Protein AF-A0A6G1RY99-F1 (afdb_monomer_lite)

pLDDT: mean 87.9, std 10.91, range [37.0, 96.62]

Secondary structure (DSSP, 8-state):
--------SS--EEE--TTT-PPPTTHHHHHHHTT-EEES---TT---TTGGGS-B-S-HHHHHHHHTTS-HHHHHHHHHTS-HHHHHHHHHHHTT-S---HHHHHHHHH-S-EEBSPPPSSTT---EE-STT-EEE-TT----TT---SS-EE---SHHHHHHHHHHT--EE-HHHHHHHHHHHHHTT-S-HHHHHHHHHHHHHTHHHHHHH-TTHHHHHHT---EESSSS-EE-GGGSB-TT-HHHHHHTTT-HHHHS--GGG-SHHHHHHHHHTT-B-GGG--HHHHHHHHHHHHHHHHHHHHHHHHHTT-

Radius of gyration: 31.02 Å; chains: 1; bounding box: 78×41×93 Å

InterPro domains:
  IPR052972 Sacsin chaperone regulator [PTHR15600] (2-307)

Organism: NCBI:txid2861861

Sequence (314 aa):
SVELVRLRNPSPIILEDESETQLPEYLADIIQKVGGVVLKQLDISIQHPLIKKYIHPPLPSAVLQIMEKMSLQKLCSQVASFPSTHKDALRAFLASLTDASEKERRIIQELLIFKKIEKSSDESVPVFTGLKGSKVLHHTAKIPPGLRFSIPLIDSSDEATIRLANLLKIEQLKSTDCLKFVIQDIRSDFYSYDETTQIMQWVLENLTFLKNENIDVIDWLTSLKFIKISQEKIMSADELFDPEVELLQNLFYAEEEICFPPAILTSSDILHSLRQIGLKNEANLEESDIMRVANKIESLHTNSNTDHELLLRK

Structure (mmCIF, N/CA/C/O backbone):
data_AF-A0A6G1RY99-F1
#
_entry.id   AF-A0A6G1RY99-F1
#
loop_
_atom_site.group_PDB
_atom_site.id
_atom_site.type_symbol
_atom_site.label_atom_id
_atom_site.label_alt_id
_atom_site.label_comp_id
_atom_site.label_asym_id
_atom_site.label_entity_id
_atom_site.label_seq_id
_atom_site.pdbx_PDB_ins_code
_atom_site.Cartn_x
_atom_site.Cartn_y
_atom_site.Cartn_z
_atom_site.occupancy
_atom_site.B_iso_or_equiv
_atom_site.auth_seq_id
_atom_site.auth_comp_id
_atom_site.auth_asym_id
_atom_site.auth_atom_id
_atom_site.pdbx_PDB_model_num
ATOM 1 N N . SER A 1 1 ? -29.289 -20.558 34.848 1.00 57.34 1 SER A N 1
ATOM 2 C CA . SER A 1 1 ? -28.176 -20.213 35.758 1.00 57.34 1 SER A CA 1
ATOM 3 C C . SER A 1 1 ? -28.339 -18.759 36.164 1.00 57.34 1 SER A C 1
ATOM 5 O O . SER A 1 1 ? -28.829 -17.983 35.358 1.00 57.34 1 SER A O 1
ATOM 7 N N . VAL A 1 2 ? -28.010 -18.399 37.407 1.00 67.56 2 VAL A N 1
ATOM 8 C CA . VAL A 1 2 ? -28.037 -17.000 37.870 1.00 67.56 2 VAL A CA 1
ATOM 9 C C . VAL A 1 2 ? -26.613 -16.467 37.795 1.00 67.56 2 VAL A C 1
ATOM 11 O O . VAL A 1 2 ? -25.716 -17.053 38.400 1.00 67.56 2 VAL A O 1
ATOM 14 N N . GLU A 1 3 ? -26.400 -15.396 37.037 1.00 69.94 3 GLU A N 1
ATOM 15 C CA . GLU A 1 3 ? -25.098 -14.749 36.888 1.00 69.94 3 GLU A CA 1
ATOM 16 C C . GLU A 1 3 ? -25.080 -13.458 37.711 1.00 69.94 3 GLU A C 1
ATOM 18 O O . GLU A 1 3 ? -25.921 -12.578 37.538 1.00 69.94 3 GLU A O 1
ATOM 23 N N . LEU A 1 4 ? -24.153 -13.366 38.666 1.00 75.75 4 LEU A N 1
ATOM 24 C CA . LEU A 1 4 ? -24.037 -12.214 39.557 1.00 75.75 4 LEU A CA 1
ATOM 25 C C . LEU A 1 4 ? -22.928 -11.292 39.060 1.00 75.75 4 LEU A C 1
ATOM 27 O O . LEU A 1 4 ? -21.746 -11.629 39.130 1.00 75.75 4 LEU A O 1
ATOM 31 N N . VAL A 1 5 ? -23.310 -10.098 38.613 1.00 80.38 5 VAL A N 1
ATOM 32 C CA . VAL A 1 5 ? -22.372 -9.091 38.111 1.00 80.38 5 VAL A CA 1
ATOM 33 C C . VAL A 1 5 ? -22.181 -7.994 39.151 1.00 80.38 5 VAL A C 1
ATOM 35 O O . VAL A 1 5 ? -23.133 -7.411 39.668 1.00 80.38 5 VAL A O 1
ATOM 38 N N . ARG A 1 6 ? -20.922 -7.685 39.470 1.00 81.50 6 ARG A N 1
ATOM 39 C CA . ARG A 1 6 ? -20.594 -6.650 40.454 1.00 81.50 6 ARG A CA 1
ATOM 40 C C . ARG A 1 6 ? -20.505 -5.273 39.797 1.00 81.50 6 ARG A C 1
ATOM 42 O O . ARG A 1 6 ? -19.592 -5.024 39.014 1.00 81.50 6 ARG A O 1
ATOM 49 N N . LEU A 1 7 ? -21.375 -4.353 40.213 1.00 83.19 7 LEU A N 1
ATOM 50 C CA . LEU A 1 7 ? -21.307 -2.939 39.831 1.00 83.19 7 LEU A CA 1
ATOM 51 C C . LEU A 1 7 ? -20.048 -2.285 40.436 1.00 83.19 7 LEU A C 1
ATOM 53 O O . LEU A 1 7 ? -19.810 -2.372 41.645 1.00 83.19 7 LEU A O 1
ATOM 57 N N . ARG A 1 8 ? -19.207 -1.662 39.602 1.00 81.69 8 ARG A N 1
ATOM 58 C CA . ARG A 1 8 ? -17.949 -0.991 39.998 1.00 81.69 8 ARG A CA 1
ATOM 59 C C . ARG A 1 8 ? -17.725 0.262 39.153 1.00 81.69 8 ARG A C 1
ATOM 61 O O . ARG A 1 8 ? -18.262 0.342 38.058 1.00 81.69 8 ARG A O 1
ATOM 68 N N . ASN A 1 9 ? -16.902 1.192 39.641 1.00 76.19 9 ASN A N 1
ATOM 69 C CA . ASN A 1 9 ? -16.423 2.341 38.867 1.00 76.19 9 ASN A CA 1
ATOM 70 C C . ASN A 1 9 ? -14.912 2.218 38.601 1.00 76.19 9 ASN A C 1
ATOM 72 O O . ASN A 1 9 ? -14.177 1.952 39.555 1.00 76.19 9 ASN A O 1
ATOM 76 N N . PRO A 1 10 ? -14.443 2.408 37.351 1.00 73.62 10 PRO A N 1
ATOM 77 C CA . PRO A 1 10 ? -15.249 2.584 36.134 1.00 73.62 10 PRO A CA 1
ATOM 78 C C . PRO A 1 10 ? -16.025 1.297 35.800 1.00 73.62 10 PRO A C 1
ATOM 80 O O . PRO A 1 10 ? -15.572 0.200 36.152 1.00 73.62 10 PRO A O 1
ATOM 83 N N . SER A 1 11 ? -17.181 1.394 35.137 1.00 84.06 11 SER A N 1
ATOM 84 C CA . SER A 1 11 ? -18.037 0.221 34.910 1.00 84.06 11 SER A CA 1
ATOM 85 C C . SER A 1 11 ? -17.538 -0.679 33.780 1.00 84.06 11 SER A C 1
ATOM 87 O O . SER A 1 11 ? -17.062 -0.175 32.766 1.00 84.06 11 SER A O 1
ATOM 89 N N . PRO A 1 12 ? -17.504 -2.015 33.966 1.00 87.44 12 PRO A N 1
ATOM 90 C CA . PRO A 1 12 ? -17.199 -2.963 32.898 1.00 87.44 12 PRO A CA 1
ATOM 91 C C . PRO A 1 12 ? -18.446 -3.406 32.116 1.00 87.44 12 PRO A C 1
ATOM 93 O O . PRO A 1 12 ? -18.337 -4.300 31.288 1.00 87.44 12 PRO A O 1
ATOM 96 N N . ILE A 1 13 ? -19.624 -2.861 32.420 1.00 89.75 13 ILE A N 1
ATOM 97 C CA . ILE A 1 13 ? -20.904 -3.435 32.005 1.00 89.75 13 ILE A CA 1
ATOM 98 C C . ILE A 1 13 ? -21.477 -2.649 30.832 1.00 89.75 13 ILE A C 1
ATOM 100 O O . ILE A 1 13 ? -21.671 -1.436 30.939 1.00 89.75 13 ILE A O 1
ATOM 104 N N . ILE A 1 14 ? -21.798 -3.364 29.759 1.00 88.81 14 ILE A N 1
ATOM 105 C CA . ILE A 1 14 ? -22.578 -2.870 28.627 1.00 88.81 14 ILE A CA 1
ATOM 106 C C . ILE A 1 14 ? -23.943 -3.553 28.662 1.00 88.81 14 ILE A C 1
ATOM 108 O O . ILE A 1 14 ? -24.024 -4.773 28.812 1.00 88.81 14 ILE A O 1
ATOM 112 N N . LEU A 1 15 ? -25.008 -2.763 28.555 1.00 86.50 15 LEU A N 1
ATOM 113 C CA . LEU A 1 15 ? -26.365 -3.268 28.389 1.00 86.50 15 LEU A CA 1
ATOM 114 C C . LEU A 1 15 ? -26.716 -3.265 26.906 1.00 86.50 15 LEU A C 1
ATOM 116 O O . LEU A 1 15 ? -26.726 -2.216 26.270 1.00 86.50 15 LEU A O 1
ATOM 120 N N . GLU A 1 16 ? -27.002 -4.445 26.387 1.00 81.25 16 GLU A N 1
ATOM 121 C CA . GLU A 1 16 ? -27.590 -4.656 25.076 1.00 81.25 16 GLU A CA 1
ATOM 122 C C . GLU A 1 16 ? -29.108 -4.681 25.261 1.00 81.25 16 GLU A C 1
ATOM 124 O O . GLU A 1 16 ? -29.671 -5.708 25.625 1.00 81.25 16 GLU A O 1
ATOM 129 N N . ASP A 1 17 ? -29.759 -3.527 25.112 1.00 71.19 17 ASP A N 1
ATOM 130 C CA . ASP A 1 17 ? -31.220 -3.438 25.147 1.00 71.19 17 ASP A CA 1
ATOM 131 C C . ASP A 1 17 ? -31.766 -3.654 23.729 1.00 71.19 17 ASP A C 1
ATOM 133 O O . ASP A 1 17 ? -31.446 -2.895 22.809 1.00 71.19 17 ASP A O 1
ATOM 137 N N . GLU A 1 18 ? -32.601 -4.682 23.548 1.00 61.44 18 GLU A N 1
ATOM 138 C CA . GLU A 1 18 ? -33.221 -5.007 22.256 1.00 61.44 18 GLU A CA 1
ATOM 139 C C . GLU A 1 18 ? -34.078 -3.863 21.685 1.00 61.44 18 GLU A C 1
ATOM 141 O O . GLU A 1 18 ? -34.353 -3.854 20.485 1.00 61.44 18 GLU A O 1
ATOM 146 N N . SER A 1 19 ? -34.493 -2.898 22.513 1.00 59.56 19 SER A N 1
ATOM 147 C CA . SER A 1 19 ? -35.356 -1.786 22.103 1.00 59.56 19 SER A CA 1
ATOM 148 C C . SER A 1 19 ? -34.623 -0.564 21.532 1.00 59.56 19 SER A C 1
ATOM 150 O O . SER A 1 19 ? -35.258 0.239 20.847 1.00 59.56 19 SER A O 1
ATOM 152 N N . GLU A 1 20 ? -33.314 -0.416 21.768 1.00 63.84 20 GLU A N 1
ATOM 153 C CA . GLU A 1 20 ? -32.562 0.787 21.375 1.00 63.84 20 GLU A CA 1
ATOM 154 C C . GLU A 1 20 ? -31.497 0.500 20.312 1.00 63.84 20 GLU A C 1
ATOM 156 O O . GLU A 1 20 ? -31.540 1.052 19.214 1.00 63.84 20 GLU A O 1
ATOM 161 N N . THR A 1 21 ? -30.506 -0.334 20.632 1.00 65.50 21 THR A N 1
ATOM 162 C CA . THR A 1 21 ? -29.381 -0.650 19.736 1.00 65.50 21 THR A CA 1
ATOM 163 C C . THR A 1 21 ? -28.773 -1.988 20.133 1.00 65.50 21 THR A C 1
ATOM 165 O O . THR A 1 21 ? -28.328 -2.161 21.263 1.00 65.50 21 THR A O 1
ATOM 168 N N . GLN A 1 22 ? -28.732 -2.935 19.199 1.00 73.88 22 GLN A N 1
ATOM 169 C CA . GLN A 1 22 ? -28.086 -4.231 19.417 1.00 73.88 22 GLN A CA 1
ATOM 170 C C . GLN A 1 22 ? -26.588 -4.141 19.120 1.00 73.88 22 GLN A C 1
ATOM 172 O O . GLN A 1 22 ? -26.164 -3.366 18.253 1.00 73.88 22 GLN A O 1
ATOM 177 N N . LEU A 1 23 ? -25.779 -4.933 19.828 1.00 81.94 23 LEU A N 1
ATOM 178 C CA . LEU A 1 23 ? -24.363 -5.037 19.503 1.00 81.94 23 LEU A CA 1
ATOM 179 C C . LEU A 1 23 ? -24.221 -5.803 18.179 1.00 81.94 23 LEU A C 1
ATOM 181 O O . LEU A 1 23 ? -24.869 -6.832 17.983 1.00 81.94 23 LEU A O 1
ATOM 185 N N . PRO A 1 24 ? -23.351 -5.341 17.266 1.00 84.38 24 PRO A N 1
ATOM 186 C CA . PRO A 1 24 ? -22.987 -6.116 16.092 1.00 84.38 24 PRO A CA 1
ATOM 187 C C . PRO A 1 24 ? -22.490 -7.523 16.439 1.00 84.38 24 PRO A C 1
ATOM 189 O O . PRO A 1 24 ? -21.991 -7.787 17.539 1.00 84.38 24 PRO A O 1
ATOM 192 N N . GLU A 1 25 ? -22.565 -8.415 15.453 1.00 86.62 25 GLU A N 1
ATOM 193 C CA . GLU A 1 25 ? -22.068 -9.785 15.566 1.00 86.62 25 GLU A CA 1
ATOM 194 C C . GLU A 1 25 ? -20.616 -9.815 16.087 1.00 86.62 25 GLU A C 1
ATOM 196 O O . GLU A 1 25 ? -19.805 -8.940 15.777 1.00 86.62 25 GLU A O 1
ATOM 201 N N . TYR A 1 26 ? -20.293 -10.819 16.909 1.00 92.31 26 TYR A N 1
ATOM 202 C CA . TYR A 1 26 ? -18.994 -11.021 17.581 1.00 92.31 26 TYR A CA 1
ATOM 203 C C . TYR A 1 26 ? -18.633 -10.010 18.676 1.00 92.31 26 TYR A C 1
ATOM 205 O O . TYR A 1 26 ? -17.760 -10.289 19.503 1.00 92.31 26 TYR A O 1
ATOM 213 N N . LEU A 1 27 ? -19.300 -8.859 18.744 1.00 91.69 27 LEU A N 1
ATOM 214 C CA . LEU A 1 27 ? -18.875 -7.779 19.624 1.00 91.69 27 LEU A CA 1
ATOM 215 C C . LEU A 1 27 ? -19.087 -8.095 21.108 1.00 91.69 27 LEU A C 1
ATOM 217 O O . LEU A 1 27 ? -18.262 -7.711 21.936 1.00 91.69 27 LEU A O 1
ATOM 221 N N . ALA A 1 28 ? -20.116 -8.875 21.444 1.00 91.56 28 ALA A N 1
ATOM 222 C CA . ALA A 1 28 ? -20.312 -9.353 22.808 1.00 91.56 28 ALA A CA 1
ATOM 223 C C . ALA A 1 28 ? -19.158 -10.251 23.297 1.00 91.56 28 ALA A C 1
ATOM 225 O O . ALA A 1 28 ? -18.668 -10.064 24.412 1.00 91.56 28 ALA A O 1
ATOM 226 N N . ASP A 1 29 ? -18.670 -11.165 22.451 1.00 93.69 29 ASP A N 1
ATOM 227 C CA . ASP A 1 29 ? -17.507 -12.013 22.759 1.00 93.69 29 ASP A CA 1
ATOM 228 C C . ASP A 1 29 ? -16.221 -11.175 22.864 1.00 93.69 29 ASP A C 1
ATOM 230 O O . ASP A 1 29 ? -15.423 -11.345 23.788 1.00 93.69 29 ASP A O 1
ATOM 234 N N . ILE A 1 30 ? -16.048 -10.187 21.979 1.00 93.94 30 ILE A N 1
ATOM 235 C CA . ILE A 1 30 ? -14.925 -9.238 22.042 1.00 93.94 30 ILE A CA 1
ATOM 236 C C . ILE A 1 30 ? -14.915 -8.491 23.380 1.00 93.94 30 ILE A C 1
ATOM 238 O O . ILE A 1 30 ? -13.874 -8.449 24.041 1.00 93.94 30 ILE A O 1
ATOM 242 N N . ILE A 1 31 ? -16.059 -7.934 23.795 1.00 93.44 31 ILE A N 1
ATOM 243 C CA . ILE A 1 31 ? -16.211 -7.200 25.059 1.00 93.44 31 ILE A CA 1
ATOM 244 C C . ILE A 1 31 ? -15.856 -8.100 26.244 1.00 93.44 31 ILE A C 1
ATOM 246 O O . ILE A 1 31 ? -15.084 -7.685 27.110 1.00 93.44 31 ILE A O 1
ATOM 250 N N . GLN A 1 32 ? -16.364 -9.334 26.268 1.00 92.25 32 GLN A N 1
ATOM 251 C CA . GLN A 1 32 ? -16.052 -10.302 27.323 1.00 92.25 32 GLN A CA 1
ATOM 252 C C . GLN A 1 32 ? -14.557 -10.615 27.385 1.00 92.25 32 GLN A C 1
ATOM 254 O O . GLN A 1 32 ? -13.956 -10.578 28.462 1.00 92.25 32 GLN A O 1
ATOM 259 N N . LYS A 1 33 ? -13.928 -10.847 26.228 1.00 92.56 33 LYS A N 1
ATOM 260 C CA . LYS A 1 33 ? -12.488 -11.102 26.141 1.00 92.56 33 LYS A CA 1
ATOM 261 C C . LYS A 1 33 ? -11.694 -9.933 26.721 1.00 92.56 33 LYS A C 1
ATOM 263 O O . LYS A 1 33 ? -10.849 -10.167 27.584 1.00 92.56 33 LYS A O 1
ATOM 268 N N . VAL A 1 34 ? -12.002 -8.687 26.364 1.00 91.31 34 VAL A N 1
ATOM 269 C CA . VAL A 1 34 ? -11.272 -7.513 26.890 1.00 91.31 34 VAL A CA 1
ATOM 270 C C . VAL A 1 34 ? -11.637 -7.131 28.336 1.00 91.31 34 VAL A C 1
ATOM 272 O O . VAL A 1 34 ? -11.170 -6.110 28.839 1.00 91.31 34 VAL A O 1
ATOM 275 N N . GLY A 1 35 ? -12.413 -7.962 29.042 1.00 88.69 35 GLY A N 1
ATOM 276 C CA . GLY A 1 35 ? -12.719 -7.811 30.470 1.00 88.69 35 GLY A CA 1
ATOM 277 C C . GLY A 1 35 ? -13.997 -7.027 30.778 1.00 88.69 35 GLY A C 1
ATOM 278 O O . GLY A 1 35 ? -14.197 -6.606 31.922 1.00 88.69 35 GLY A O 1
ATOM 279 N N . GLY A 1 36 ? -14.845 -6.811 29.774 1.00 91.25 36 GLY A N 1
ATOM 280 C CA . GLY A 1 36 ? -16.197 -6.292 29.933 1.00 91.25 36 GLY A CA 1
ATOM 281 C C . GLY A 1 36 ? -17.225 -7.389 30.213 1.00 91.25 36 GLY A C 1
ATOM 282 O O . GLY A 1 36 ? -16.931 -8.580 30.181 1.00 91.25 36 GLY A O 1
ATOM 283 N N . VAL A 1 37 ? -18.456 -6.973 30.489 1.00 91.06 37 VAL A N 1
ATOM 284 C CA . VAL A 1 37 ? -19.612 -7.848 30.703 1.00 91.06 37 VAL A CA 1
ATOM 285 C C . VAL A 1 37 ? -20.769 -7.308 29.874 1.00 91.06 37 VAL A C 1
ATOM 287 O O . VAL A 1 37 ? -21.092 -6.126 29.981 1.00 91.06 37 VAL A O 1
ATOM 290 N N . VAL A 1 38 ? -21.394 -8.165 29.067 1.00 89.88 38 VAL A N 1
ATOM 291 C CA . VAL A 1 38 ? -22.581 -7.809 28.278 1.00 89.88 38 VAL A CA 1
ATOM 292 C C . VAL A 1 38 ? -23.818 -8.378 28.953 1.00 89.88 38 VAL A C 1
ATOM 294 O O . VAL A 1 38 ? -23.930 -9.589 29.131 1.00 89.88 38 VAL A O 1
ATOM 297 N N . LEU A 1 39 ? -24.736 -7.498 29.337 1.00 87.31 39 LEU A N 1
ATOM 298 C CA . LEU A 1 39 ? -26.044 -7.851 29.876 1.00 87.31 39 LEU A CA 1
ATOM 299 C C . LEU A 1 39 ? -27.096 -7.665 28.787 1.00 87.31 39 LEU A C 1
ATOM 301 O O . LEU A 1 39 ? -27.191 -6.584 28.223 1.00 87.31 39 LEU A O 1
ATOM 305 N N . LYS A 1 40 ? -27.909 -8.693 28.533 1.00 82.81 40 LYS A N 1
ATOM 306 C CA . LYS A 1 40 ? -29.010 -8.627 27.552 1.00 82.81 40 LYS A CA 1
ATOM 307 C C . LYS A 1 40 ? -30.278 -7.979 28.097 1.00 82.81 40 LYS A C 1
ATOM 309 O O . LYS A 1 40 ? -31.112 -7.484 27.359 1.00 82.81 40 LYS A O 1
ATOM 314 N N . GLN A 1 41 ? -30.475 -8.060 29.407 1.00 78.19 41 GLN A N 1
ATOM 315 C CA . GLN A 1 41 ? -31.655 -7.504 30.046 1.00 78.19 41 GLN A CA 1
ATOM 316 C C . GLN A 1 41 ? -31.345 -7.183 31.503 1.00 78.19 41 GLN A C 1
ATOM 318 O O . GLN A 1 41 ? -30.679 -7.954 32.197 1.00 78.19 41 GLN A O 1
ATOM 323 N N . LEU A 1 42 ? -31.843 -6.040 31.965 1.00 76.62 42 LEU A N 1
ATOM 324 C CA . LEU A 1 42 ? -31.911 -5.718 33.384 1.00 76.62 42 LEU A CA 1
ATOM 325 C C . LEU A 1 42 ? -33.193 -6.295 33.970 1.00 76.62 42 LEU A C 1
ATOM 327 O O . LEU A 1 42 ? -34.271 -6.146 33.398 1.00 76.62 42 LEU A O 1
ATOM 331 N N . ASP A 1 43 ? -33.078 -6.920 35.137 1.00 76.12 43 ASP A N 1
ATOM 332 C CA . ASP A 1 43 ? -34.249 -7.344 35.894 1.00 76.12 43 ASP A CA 1
ATOM 333 C C . ASP A 1 43 ? -35.099 -6.111 36.244 1.00 76.12 43 ASP A C 1
ATOM 335 O O . ASP A 1 43 ? -34.592 -5.115 36.771 1.00 76.12 43 ASP A O 1
ATOM 339 N N . ILE A 1 44 ? -36.401 -6.194 35.961 1.00 74.94 44 ILE A N 1
ATOM 340 C CA . ILE A 1 44 ? -37.408 -5.162 36.248 1.00 74.94 44 ILE A CA 1
ATOM 341 C C . ILE A 1 44 ? -37.427 -4.724 37.718 1.00 74.94 44 ILE A C 1
ATOM 343 O O . ILE A 1 44 ? -37.884 -3.621 38.024 1.00 74.94 44 ILE A O 1
ATOM 347 N N . SER A 1 45 ? -36.921 -5.571 38.614 1.00 75.00 45 SER A N 1
ATOM 348 C CA . SER A 1 45 ? -36.812 -5.337 40.054 1.00 75.00 45 SER A CA 1
ATOM 349 C C . SER A 1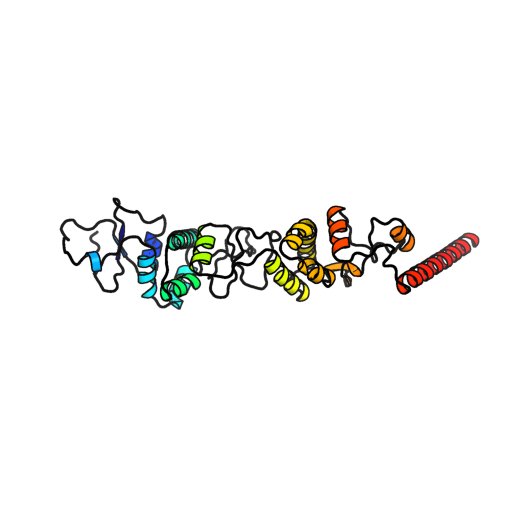 45 ? -35.652 -4.400 40.412 1.00 75.00 45 SER A C 1
ATOM 351 O O . SER A 1 45 ? -35.612 -3.846 41.512 1.00 75.00 45 SER A O 1
ATOM 353 N N . ILE A 1 46 ? -34.700 -4.192 39.497 1.00 75.38 46 ILE A N 1
ATOM 354 C CA . ILE A 1 46 ? -33.517 -3.355 39.702 1.00 75.38 46 ILE A CA 1
ATOM 355 C C . ILE A 1 46 ? -33.798 -1.938 39.177 1.00 75.38 46 ILE A C 1
ATOM 357 O O . ILE A 1 46 ? -33.261 -1.486 38.167 1.00 75.38 46 ILE A O 1
ATOM 361 N N . GLN A 1 47 ? -34.644 -1.205 39.902 1.00 73.06 47 GLN A N 1
ATOM 362 C CA . GLN A 1 47 ? -34.951 0.200 39.618 1.00 73.06 47 GLN A CA 1
ATOM 363 C C . GLN A 1 47 ? -34.222 1.104 40.608 1.00 73.06 47 GLN A C 1
ATOM 365 O O . GLN A 1 47 ? -34.719 1.406 41.690 1.00 73.06 47 GLN A O 1
ATOM 370 N N . HIS A 1 48 ? -33.015 1.539 40.245 1.00 80.25 48 HIS A N 1
ATOM 371 C CA . HIS A 1 48 ? -32.250 2.478 41.060 1.00 80.25 48 HIS A CA 1
ATOM 372 C C . HIS A 1 48 ? -31.744 3.659 40.218 1.00 80.25 48 HIS A C 1
ATOM 374 O O . HIS A 1 48 ? -31.058 3.429 39.220 1.00 80.25 48 HIS A O 1
ATOM 380 N N . PRO A 1 49 ? -31.976 4.927 40.617 1.00 80.38 49 PRO A N 1
ATOM 381 C CA . PRO A 1 49 ? -31.595 6.100 39.818 1.00 80.38 49 PRO A CA 1
ATOM 382 C C . PRO A 1 49 ? -30.106 6.161 39.454 1.00 80.38 49 PRO A C 1
ATOM 384 O O . PRO A 1 49 ? -29.732 6.670 38.400 1.00 80.38 49 PRO A O 1
ATOM 387 N N . LEU A 1 50 ? -29.238 5.623 40.318 1.00 83.06 50 LEU A N 1
ATOM 388 C CA . LEU A 1 50 ? -27.789 5.616 40.097 1.00 83.06 50 LEU A CA 1
ATOM 389 C C . LEU A 1 50 ? -27.289 4.449 39.241 1.00 83.06 50 LEU A C 1
ATOM 391 O O . LEU A 1 50 ? -26.108 4.444 38.905 1.00 83.06 50 LEU A O 1
ATOM 395 N N . ILE A 1 51 ? -28.131 3.475 38.872 1.00 83.44 51 ILE A N 1
ATOM 396 C CA . ILE A 1 51 ? -27.656 2.298 38.130 1.00 83.44 51 ILE A CA 1
ATOM 397 C C . ILE A 1 51 ? -27.103 2.661 36.752 1.00 83.44 51 ILE A C 1
ATOM 399 O O . ILE A 1 51 ? -26.116 2.080 36.313 1.00 83.44 51 ILE A O 1
ATOM 403 N N . LYS A 1 52 ? -27.650 3.719 36.139 1.00 79.81 52 LYS A N 1
ATOM 404 C CA . LYS A 1 52 ? -27.180 4.289 34.870 1.00 79.81 52 LYS A CA 1
ATOM 405 C C . LYS A 1 52 ? -25.728 4.782 34.923 1.00 79.81 52 LYS A C 1
ATOM 407 O O . LYS A 1 52 ? -25.109 4.953 33.886 1.00 79.81 52 LYS A O 1
ATOM 412 N N . LYS A 1 53 ? -25.160 5.001 36.118 1.00 82.19 53 LYS A N 1
ATOM 413 C CA . LYS A 1 53 ? -23.731 5.332 36.281 1.00 82.19 53 LYS A CA 1
ATOM 414 C C . LYS A 1 53 ? -22.819 4.113 36.150 1.00 82.19 53 LYS A C 1
ATOM 416 O O . LYS A 1 53 ? -21.621 4.274 35.958 1.00 82.19 53 LYS A O 1
ATOM 421 N N . TYR A 1 54 ? -23.380 2.916 36.299 1.00 84.81 54 TYR A N 1
ATOM 422 C CA . TYR A 1 54 ? -22.657 1.650 36.322 1.00 84.81 54 TYR A CA 1
ATOM 423 C C . TYR A 1 54 ? -22.980 0.767 35.121 1.00 84.81 54 TYR A C 1
ATOM 425 O O . TYR A 1 54 ? -22.550 -0.380 35.092 1.00 84.81 54 TYR A O 1
ATOM 433 N N . ILE A 1 55 ? -23.752 1.250 34.156 1.00 87.25 55 ILE A N 1
ATOM 434 C CA . ILE A 1 55 ? -24.152 0.484 32.982 1.00 87.25 55 ILE A CA 1
ATOM 435 C C . ILE A 1 55 ? -24.029 1.412 31.790 1.00 87.25 55 ILE A C 1
ATOM 437 O O . ILE A 1 55 ? -24.611 2.496 31.789 1.00 87.25 55 ILE A O 1
ATOM 441 N N . HIS A 1 56 ? -23.244 0.991 30.809 1.00 88.00 56 HIS A N 1
ATOM 442 C CA . HIS A 1 56 ? -23.038 1.752 29.595 1.00 88.00 56 HIS A CA 1
ATOM 443 C C . HIS A 1 56 ? -23.958 1.249 28.476 1.00 88.00 56 HIS A C 1
ATOM 445 O O . HIS A 1 56 ? -24.193 0.042 28.382 1.00 88.00 56 HIS A O 1
ATOM 451 N N . PRO A 1 57 ? -24.456 2.149 27.612 1.00 87.06 57 PRO A N 1
ATOM 452 C CA . PRO A 1 57 ? -25.057 1.746 26.345 1.00 87.06 57 PRO A CA 1
ATOM 453 C C . PRO A 1 57 ? -23.998 1.095 25.430 1.00 87.06 57 PRO A C 1
ATOM 455 O O . PRO A 1 57 ? -22.794 1.270 25.670 1.00 87.06 57 PRO A O 1
ATOM 458 N N . PRO A 1 58 ? -24.411 0.381 24.367 1.00 88.00 58 PRO A N 1
ATOM 459 C CA . PRO A 1 58 ? -23.518 -0.304 23.435 1.00 88.00 58 PRO A CA 1
ATOM 460 C C . PRO A 1 58 ? -22.846 0.690 22.475 1.00 88.00 58 PRO A C 1
ATOM 462 O O . PRO A 1 58 ? -23.043 0.665 21.264 1.00 88.00 58 PRO A O 1
ATOM 465 N N . LEU A 1 59 ? -22.038 1.594 23.034 1.00 90.12 59 LEU A N 1
ATOM 466 C CA . LEU A 1 59 ? -21.306 2.631 22.311 1.00 90.12 59 LEU A CA 1
ATOM 467 C C . LEU A 1 59 ? -19.809 2.300 22.228 1.00 90.12 59 LEU A C 1
ATOM 469 O O . LEU A 1 59 ? -19.247 1.743 23.178 1.00 90.12 59 LEU A O 1
ATOM 473 N N . PRO A 1 60 ? -19.106 2.711 21.158 1.00 92.38 60 PRO A N 1
ATOM 474 C CA . PRO A 1 60 ? -17.676 2.437 21.037 1.00 92.38 60 PRO A CA 1
ATOM 475 C C . PRO A 1 60 ? -16.826 3.110 22.116 1.00 92.38 60 PRO A C 1
ATOM 477 O O . PRO A 1 60 ? -15.853 2.520 22.581 1.00 92.38 60 PRO A O 1
ATOM 480 N N . SER A 1 61 ? -17.220 4.297 22.584 1.00 91.88 61 SER A N 1
ATOM 481 C CA . SER A 1 61 ? -16.553 4.980 23.701 1.00 91.88 61 SER A CA 1
ATOM 482 C C . SER A 1 61 ? -16.628 4.167 24.997 1.00 91.88 61 SER A C 1
ATOM 484 O O . SER A 1 61 ? -15.653 4.095 25.742 1.00 91.88 61 SER A O 1
ATOM 486 N N . ALA A 1 62 ? -17.743 3.474 25.247 1.00 91.06 62 ALA A N 1
ATOM 487 C CA . ALA A 1 62 ? -17.873 2.579 26.393 1.00 91.06 62 ALA A CA 1
ATOM 488 C C . ALA A 1 62 ? -16.929 1.373 26.280 1.00 91.06 62 ALA A C 1
ATOM 490 O O . ALA A 1 62 ? -16.255 1.022 27.247 1.00 91.06 62 ALA A O 1
ATOM 491 N N . VAL A 1 63 ? -16.818 0.772 25.091 1.00 92.94 63 VAL A N 1
ATOM 492 C CA . VAL A 1 63 ? -15.869 -0.327 24.847 1.00 92.94 63 VAL A CA 1
ATOM 493 C C . VAL A 1 63 ? -14.425 0.136 25.062 1.00 92.94 63 VAL A C 1
ATOM 495 O O . VAL A 1 63 ? -13.655 -0.559 25.726 1.00 92.94 63 VAL A O 1
ATOM 498 N N . LEU A 1 64 ? -14.061 1.332 24.594 1.00 94.06 64 LEU A N 1
ATOM 499 C CA . LEU A 1 64 ? -12.727 1.897 24.817 1.00 94.06 64 LEU A CA 1
ATOM 500 C C . LEU A 1 64 ? -12.444 2.188 26.300 1.00 94.06 64 LEU A C 1
ATOM 502 O O . LEU A 1 64 ? -11.338 1.917 26.768 1.00 94.06 64 LEU A O 1
ATOM 506 N N . GLN A 1 65 ? -13.435 2.648 27.071 1.00 91.06 65 GLN A N 1
ATOM 507 C CA . GLN A 1 65 ? -13.310 2.818 28.529 1.00 91.06 65 GLN A CA 1
ATOM 508 C C . GLN A 1 65 ? -13.092 1.488 29.263 1.00 91.06 65 GLN A C 1
ATOM 510 O O . GLN A 1 65 ? -12.394 1.435 30.279 1.00 91.06 65 GLN A O 1
ATOM 515 N N . ILE A 1 66 ? -13.681 0.397 28.768 1.00 92.06 66 ILE A N 1
ATOM 516 C CA . ILE A 1 66 ? -13.423 -0.948 29.295 1.00 92.06 66 ILE A CA 1
ATOM 517 C C . ILE A 1 66 ? -11.986 -1.361 28.971 1.00 92.06 66 ILE A C 1
ATOM 519 O O . ILE A 1 66 ? -11.264 -1.791 29.873 1.00 92.06 66 ILE A O 1
ATOM 523 N N . MET A 1 67 ? -11.557 -1.171 27.721 1.00 93.31 67 MET A N 1
ATOM 524 C CA . MET A 1 67 ? -10.196 -1.468 27.268 1.00 93.31 67 MET A CA 1
ATOM 525 C C . MET A 1 67 ? -9.126 -0.685 28.046 1.00 93.31 67 MET A C 1
ATOM 527 O O . MET A 1 67 ? -8.072 -1.246 28.340 1.00 93.31 67 MET A O 1
ATOM 531 N N . GLU A 1 68 ? -9.402 0.561 28.453 1.00 90.69 68 GLU A N 1
ATOM 532 C CA . GLU A 1 68 ? -8.486 1.396 29.255 1.00 90.69 68 GLU A CA 1
ATOM 533 C C . GLU A 1 68 ? -8.107 0.752 30.603 1.00 90.69 68 GLU A C 1
ATOM 535 O O . GLU A 1 68 ? -7.041 1.029 31.152 1.00 90.69 68 GLU A O 1
ATOM 540 N N . LYS A 1 69 ? -8.940 -0.143 31.151 1.00 88.19 69 LYS A N 1
ATOM 541 C CA . LYS A 1 69 ? -8.645 -0.824 32.428 1.00 88.19 69 LYS A CA 1
ATOM 542 C C . LYS A 1 69 ? -7.546 -1.868 32.312 1.00 88.19 69 LYS A C 1
ATOM 544 O O . LYS A 1 69 ? -7.017 -2.320 33.330 1.00 88.19 69 LYS A O 1
ATOM 549 N N . MET A 1 70 ? -7.249 -2.299 31.094 1.00 89.56 70 MET A N 1
ATOM 550 C CA . MET A 1 70 ? -6.187 -3.241 30.812 1.00 89.56 70 MET A CA 1
ATOM 551 C C . MET A 1 70 ? -4.908 -2.482 30.459 1.00 89.56 70 MET A C 1
ATOM 553 O O . MET A 1 70 ? -4.948 -1.422 29.841 1.00 89.56 70 MET A O 1
ATOM 557 N N . SER A 1 71 ? -3.743 -3.031 30.815 1.00 91.75 71 SER A N 1
ATOM 558 C CA . SER A 1 71 ? -2.494 -2.487 30.285 1.00 91.75 71 SER A CA 1
ATOM 559 C C . SER A 1 71 ? -2.480 -2.619 28.761 1.00 91.75 71 SER A C 1
ATOM 561 O O . SER A 1 71 ? -2.872 -3.652 28.212 1.00 91.75 71 SER A O 1
ATOM 563 N N . LEU A 1 72 ? -1.985 -1.586 28.079 1.00 90.88 72 LEU A N 1
ATOM 564 C CA . LEU A 1 72 ? -1.962 -1.520 26.617 1.00 90.88 72 LEU A CA 1
ATOM 565 C C . LEU A 1 72 ? -1.298 -2.758 25.986 1.00 90.88 72 LEU A C 1
ATOM 567 O O . LEU A 1 72 ? -1.828 -3.337 25.049 1.00 90.88 72 LEU A O 1
ATOM 571 N N . GLN A 1 73 ? -0.196 -3.242 26.568 1.00 91.50 73 GLN A N 1
ATOM 572 C CA . GLN A 1 73 ? 0.500 -4.452 26.107 1.00 91.50 73 GLN A CA 1
ATOM 573 C C . GLN A 1 73 ? -0.372 -5.715 26.157 1.00 91.50 73 GLN A C 1
ATOM 575 O O . GLN A 1 73 ? -0.341 -6.535 25.235 1.00 91.50 73 GLN A O 1
ATOM 580 N N . LYS A 1 74 ? -1.154 -5.884 27.231 1.00 93.44 74 LYS A N 1
ATOM 581 C CA . LYS A 1 74 ? -2.038 -7.043 27.386 1.00 93.44 74 LYS A CA 1
ATOM 582 C C . LYS A 1 74 ? -3.224 -6.940 26.427 1.00 93.44 74 LYS A C 1
ATOM 584 O O . LYS A 1 74 ? -3.574 -7.941 25.807 1.00 93.44 74 LYS A O 1
ATOM 589 N N . LEU A 1 75 ? -3.769 -5.735 26.249 1.00 94.12 75 LEU A N 1
ATOM 590 C CA . LEU A 1 75 ? -4.835 -5.466 25.287 1.00 94.12 75 LEU A CA 1
ATOM 591 C C . LEU A 1 75 ? -4.388 -5.789 23.857 1.00 94.12 75 LEU A C 1
ATOM 593 O O . LEU A 1 75 ? -5.056 -6.559 23.172 1.00 94.12 75 LEU A O 1
ATOM 597 N N . CYS A 1 76 ? -3.237 -5.267 23.425 1.00 93.12 76 CYS A N 1
ATOM 598 C CA . CYS A 1 76 ? -2.693 -5.533 22.093 1.00 93.12 76 CYS A CA 1
ATOM 599 C C . CYS A 1 76 ? -2.447 -7.030 21.875 1.00 93.12 76 CYS A C 1
ATOM 601 O O . CYS A 1 76 ? -2.863 -7.561 20.850 1.00 93.12 76 CYS A O 1
ATOM 603 N N . SER A 1 77 ? -1.852 -7.728 22.850 1.00 93.19 77 SER A N 1
ATOM 604 C CA . SER A 1 77 ? -1.640 -9.185 22.779 1.00 93.19 77 SER A CA 1
ATOM 605 C C . SER A 1 77 ? -2.953 -9.960 22.635 1.00 93.19 77 SER A C 1
ATOM 607 O O . SER A 1 77 ? -3.046 -10.910 21.860 1.00 93.19 77 SER A O 1
ATOM 609 N N . GLN A 1 78 ? -3.991 -9.542 23.357 1.00 94.50 78 GLN A N 1
ATOM 610 C CA . GLN A 1 78 ? -5.296 -10.182 23.286 1.00 94.50 78 GLN A CA 1
ATOM 611 C C . GLN A 1 78 ? -5.979 -9.937 21.938 1.00 94.50 78 GLN A C 1
ATOM 613 O O . GLN A 1 78 ? -6.432 -10.886 21.300 1.00 94.50 78 GLN A O 1
ATOM 618 N N . VAL A 1 79 ? -5.997 -8.691 21.468 1.00 94.50 79 VAL A N 1
ATOM 619 C CA . VAL A 1 79 ? -6.582 -8.334 20.169 1.00 94.50 79 VAL A CA 1
ATOM 620 C C . VAL A 1 79 ? -5.807 -8.977 19.016 1.00 94.50 79 VAL A C 1
ATOM 622 O O . VAL A 1 79 ? -6.414 -9.407 18.037 1.00 94.50 79 VAL A O 1
ATOM 625 N N . ALA A 1 80 ? -4.488 -9.148 19.144 1.00 93.19 80 ALA A N 1
ATOM 626 C CA . ALA A 1 80 ? -3.671 -9.874 18.173 1.00 93.19 80 ALA A CA 1
ATOM 627 C C . ALA A 1 80 ? -4.160 -11.316 17.963 1.00 93.19 80 ALA A C 1
ATOM 629 O O . ALA A 1 80 ? -4.191 -11.782 16.822 1.00 93.19 80 ALA A O 1
ATOM 630 N N . SER A 1 81 ? -4.591 -11.982 19.041 1.00 94.31 81 SER A N 1
ATOM 631 C CA . SER A 1 81 ? -5.086 -13.367 19.026 1.00 94.31 81 SER A CA 1
ATOM 632 C C . SER A 1 81 ? -6.497 -13.531 18.451 1.00 94.31 81 SER A C 1
ATOM 634 O O . SER A 1 81 ? -6.952 -14.656 18.249 1.00 94.31 81 SER A O 1
ATOM 636 N N . PHE A 1 82 ? -7.215 -12.431 18.202 1.00 95.19 82 PHE A N 1
ATOM 637 C CA . PHE A 1 82 ? -8.576 -12.502 17.687 1.00 95.19 82 PHE A CA 1
ATOM 638 C C . PHE A 1 82 ? -8.628 -13.025 16.243 1.00 95.19 82 PHE A C 1
ATOM 640 O O . PHE A 1 82 ? -7.755 -12.685 15.434 1.00 95.19 82 PHE A O 1
ATOM 647 N N . PRO A 1 83 ? -9.686 -13.782 15.888 1.00 93.56 83 PRO A N 1
ATOM 648 C CA . PRO A 1 83 ? -9.989 -14.110 14.500 1.00 93.56 83 PRO A CA 1
ATOM 649 C C . PRO A 1 83 ? -10.164 -12.851 13.640 1.00 93.56 83 PRO A C 1
ATOM 651 O O . PRO A 1 83 ? -10.545 -11.791 14.144 1.00 93.56 83 PRO A O 1
ATOM 654 N N . SER A 1 84 ? -9.957 -12.978 12.327 1.00 92.94 84 SER A N 1
ATOM 655 C CA . SER A 1 84 ? -10.142 -11.877 11.367 1.00 92.94 84 SER A CA 1
ATOM 656 C C . SER A 1 84 ? -11.537 -11.250 11.455 1.00 92.94 84 SER A C 1
ATOM 658 O O . SER A 1 84 ? -11.644 -10.029 11.499 1.00 92.94 84 SER A O 1
ATOM 660 N N . THR A 1 85 ? -12.587 -12.067 11.600 1.00 93.69 85 THR A N 1
ATOM 661 C CA . THR A 1 85 ? -13.977 -11.601 11.759 1.00 93.69 85 THR A CA 1
ATOM 662 C C . THR A 1 85 ? -14.162 -10.694 12.972 1.00 93.69 85 THR A C 1
ATOM 664 O O . THR A 1 85 ? -14.866 -9.693 12.898 1.00 93.69 85 THR A O 1
ATOM 667 N N . HIS A 1 86 ? -13.480 -10.992 14.079 1.00 95.12 86 HIS A N 1
ATOM 668 C CA . HIS A 1 86 ? -13.572 -10.203 15.305 1.00 95.12 86 HIS A CA 1
ATOM 669 C C . HIS A 1 86 ? -12.802 -8.887 15.183 1.00 95.12 86 HIS A C 1
ATOM 671 O O . HIS A 1 86 ? -13.254 -7.853 15.669 1.00 95.12 86 HIS A O 1
ATOM 677 N N . LYS A 1 87 ? -11.644 -8.907 14.513 1.00 95.56 87 LYS A N 1
ATOM 678 C CA . LYS A 1 87 ? -10.873 -7.690 14.217 1.00 95.56 87 LYS A CA 1
ATOM 679 C C . LYS A 1 87 ? -11.657 -6.757 13.296 1.00 95.56 87 LYS A C 1
ATOM 681 O O . LYS A 1 87 ? -11.741 -5.564 13.577 1.00 95.56 87 LYS A O 1
ATOM 686 N N . ASP A 1 88 ? -12.285 -7.314 12.262 1.00 94.50 88 ASP A N 1
ATOM 687 C CA . ASP A 1 88 ? -13.140 -6.577 11.333 1.00 94.50 88 ASP A CA 1
ATOM 688 C C . ASP A 1 88 ? -14.369 -5.989 12.040 1.00 94.50 88 ASP A C 1
ATOM 690 O O . ASP A 1 88 ? -14.622 -4.791 11.905 1.00 94.50 88 ASP A O 1
ATOM 694 N N . ALA A 1 89 ? -15.067 -6.776 12.867 1.00 95.12 89 ALA A N 1
ATOM 695 C CA . ALA A 1 89 ? -16.209 -6.305 13.653 1.00 95.12 89 ALA A CA 1
ATOM 696 C C . ALA A 1 89 ? -15.819 -5.189 14.637 1.00 95.12 89 ALA A C 1
ATOM 698 O O . ALA A 1 89 ? -16.490 -4.158 14.708 1.00 95.12 89 ALA A O 1
ATOM 699 N N . LEU A 1 90 ? -14.703 -5.353 15.358 1.00 96.25 90 LEU A N 1
ATOM 700 C CA . LEU A 1 90 ? -14.207 -4.336 16.284 1.00 96.25 90 LEU A CA 1
ATOM 701 C C . LEU A 1 90 ? -13.856 -3.037 15.551 1.00 96.25 90 LEU A C 1
ATOM 703 O O . LEU A 1 90 ? -14.253 -1.957 15.984 1.00 96.25 90 LEU A O 1
ATOM 707 N N . ARG A 1 91 ? -13.141 -3.132 14.428 1.00 96.44 91 ARG A N 1
ATOM 708 C CA . ARG A 1 91 ? -12.773 -1.975 13.606 1.00 96.44 91 ARG A CA 1
ATOM 709 C C . ARG A 1 91 ? -14.004 -1.249 13.065 1.00 96.44 91 ARG A C 1
ATOM 711 O O . ARG A 1 91 ? -14.082 -0.030 13.198 1.00 96.44 91 ARG A O 1
ATOM 718 N N . ALA A 1 92 ? -14.973 -1.983 12.517 1.00 95.69 92 ALA A N 1
ATOM 719 C CA . ALA A 1 92 ? -16.226 -1.420 12.018 1.00 95.69 92 ALA A CA 1
ATOM 720 C C . ALA A 1 92 ? -17.015 -0.710 13.126 1.00 95.69 92 ALA A C 1
ATOM 722 O O . ALA A 1 92 ? -17.503 0.402 12.927 1.00 95.69 92 ALA A O 1
ATOM 723 N N . PHE A 1 93 ? -17.078 -1.305 14.317 1.00 95.19 93 PHE A N 1
ATOM 724 C CA . PHE A 1 93 ? -17.753 -0.695 15.454 1.00 95.19 93 PHE A CA 1
ATOM 725 C C . PHE A 1 93 ? -17.061 0.592 15.918 1.00 95.19 93 PHE A C 1
ATOM 727 O O . PHE A 1 93 ? -17.718 1.620 16.079 1.00 95.19 93 PHE A O 1
ATOM 734 N N . LEU A 1 94 ? -15.732 0.579 16.064 1.00 96.31 94 LEU A N 1
ATOM 735 C CA . LEU A 1 94 ? -14.958 1.768 16.441 1.00 96.31 94 LEU A CA 1
ATOM 736 C C . LEU A 1 94 ? -15.078 2.897 15.406 1.00 96.31 94 LEU A C 1
ATOM 738 O O . LEU A 1 94 ? -15.052 4.067 15.781 1.00 96.31 94 LEU A O 1
ATOM 742 N N . ALA A 1 95 ? -15.269 2.575 14.125 1.00 95.75 95 ALA A N 1
ATOM 743 C CA . ALA A 1 95 ? -15.466 3.566 13.067 1.00 95.75 95 ALA A CA 1
ATOM 744 C C . ALA A 1 95 ? -16.784 4.358 13.175 1.00 95.75 95 ALA A C 1
ATOM 746 O O . ALA A 1 95 ? -16.945 5.370 12.488 1.00 95.75 95 ALA A O 1
ATOM 747 N N . SER A 1 96 ? -17.715 3.938 14.040 1.00 93.88 96 SER A N 1
ATOM 748 C CA . SER A 1 96 ? -18.930 4.707 14.349 1.00 93.88 96 SER A CA 1
ATOM 749 C C . SER A 1 96 ? -18.705 5.855 15.347 1.00 93.88 96 SER A C 1
ATOM 751 O O . SER A 1 96 ? -19.621 6.639 15.591 1.00 93.88 96 SER A O 1
ATOM 753 N N . LEU A 1 97 ? -17.492 5.999 15.901 1.00 94.00 97 LEU A N 1
ATOM 754 C CA . LEU A 1 97 ? -17.124 7.140 16.745 1.00 94.00 97 LEU A CA 1
ATOM 755 C C . LEU A 1 97 ? -17.181 8.457 15.971 1.00 94.00 97 LEU A C 1
ATOM 757 O O . LEU A 1 97 ? -16.567 8.605 14.916 1.00 94.00 97 LEU A O 1
ATOM 761 N N . THR A 1 98 ? -17.861 9.446 16.548 1.00 90.81 98 THR A N 1
ATOM 762 C CA . THR A 1 98 ? -17.902 10.818 16.019 1.00 90.81 98 THR A CA 1
ATOM 763 C C . THR A 1 98 ? -16.732 11.668 16.508 1.00 90.81 98 THR A C 1
ATOM 765 O O . THR A 1 98 ? -16.280 12.558 15.795 1.00 90.81 98 THR A O 1
ATOM 768 N N . ASP A 1 99 ? -16.245 11.402 17.720 1.00 92.56 99 ASP A N 1
ATOM 769 C CA . ASP A 1 99 ? -15.062 12.027 18.308 1.00 92.56 99 ASP A CA 1
ATOM 770 C C . ASP A 1 99 ? -14.327 11.011 19.198 1.00 92.56 99 ASP A C 1
ATOM 772 O O . ASP A 1 99 ? -14.900 10.000 19.609 1.00 92.56 99 ASP A O 1
ATOM 776 N N . ALA A 1 100 ? -13.052 11.274 19.472 1.00 93.00 100 ALA A N 1
ATOM 777 C CA . ALA A 1 100 ? -12.210 10.463 20.338 1.00 93.00 100 ALA A CA 1
ATOM 778 C C . ALA A 1 100 ? -11.266 11.358 21.150 1.00 93.00 100 ALA A C 1
ATOM 780 O O . ALA A 1 100 ? -10.534 12.190 20.599 1.00 93.00 100 ALA A O 1
ATOM 781 N N . SER A 1 101 ? -11.226 11.133 22.460 1.00 93.94 101 SER A N 1
ATOM 782 C CA . SER A 1 101 ? -10.248 11.727 23.372 1.00 93.94 101 SER A CA 1
ATOM 783 C C . SER A 1 101 ? -8.821 11.279 23.044 1.00 93.94 101 SER A C 1
ATOM 785 O O . SER A 1 101 ? -8.598 10.258 22.397 1.00 93.94 101 SER A O 1
ATOM 787 N N . GLU A 1 102 ? -7.812 12.004 23.531 1.00 92.62 102 GLU A N 1
ATOM 788 C CA . GLU A 1 102 ? -6.407 11.653 23.273 1.00 92.62 102 GLU A CA 1
ATOM 789 C C . GLU A 1 102 ? -6.054 10.227 23.733 1.00 92.62 102 GLU A C 1
ATOM 791 O O . GLU A 1 102 ? -5.295 9.520 23.071 1.00 92.62 102 GLU A O 1
ATOM 796 N N . LYS A 1 103 ? -6.645 9.770 24.839 1.00 91.50 103 LYS A N 1
ATOM 797 C CA . LYS A 1 103 ? -6.453 8.406 25.335 1.00 91.50 103 LYS A CA 1
ATOM 798 C C . LYS A 1 103 ? -7.094 7.363 24.423 1.00 91.50 103 LYS A C 1
ATOM 800 O O . LYS A 1 103 ? -6.435 6.388 24.075 1.00 91.50 103 LYS A O 1
ATOM 805 N N . GLU A 1 104 ? -8.338 7.588 24.006 1.00 94.38 104 GLU A N 1
ATOM 806 C CA . GLU A 1 104 ? -9.044 6.716 23.058 1.00 94.38 104 GLU A CA 1
ATOM 807 C C . GLU A 1 104 ? -8.279 6.620 21.736 1.00 94.38 104 GLU A C 1
ATOM 809 O O . GLU A 1 104 ? -8.050 5.522 21.233 1.00 94.38 104 GLU A O 1
ATOM 814 N N . ARG A 1 105 ? -7.775 7.753 21.231 1.00 94.94 105 ARG A N 1
ATOM 815 C CA . ARG A 1 105 ? -6.924 7.811 20.035 1.00 94.94 105 ARG A CA 1
ATOM 816 C C . ARG A 1 105 ? -5.685 6.929 20.178 1.00 94.94 105 ARG A C 1
ATOM 818 O O . ARG A 1 105 ? -5.395 6.148 19.276 1.00 94.94 105 ARG A O 1
ATOM 825 N N . ARG A 1 106 ? -4.982 7.018 21.314 1.00 94.44 106 ARG A N 1
ATOM 826 C CA . ARG A 1 106 ? -3.800 6.185 21.599 1.00 94.44 106 ARG A CA 1
ATOM 827 C C . ARG A 1 106 ? -4.144 4.698 21.630 1.00 94.44 106 ARG A C 1
ATOM 829 O O . ARG A 1 106 ? -3.388 3.912 21.075 1.00 94.44 106 ARG A O 1
ATOM 836 N N . ILE A 1 107 ? -5.273 4.317 22.235 1.00 95.62 107 ILE A N 1
ATOM 837 C CA . ILE A 1 107 ? -5.717 2.917 22.255 1.00 95.62 107 ILE A CA 1
ATOM 838 C C . ILE A 1 107 ? -5.966 2.435 20.826 1.00 95.62 107 ILE A C 1
ATOM 840 O O . ILE A 1 107 ? -5.344 1.462 20.415 1.00 95.62 107 ILE A O 1
ATOM 844 N N . ILE A 1 108 ? -6.810 3.135 20.055 1.00 96.50 108 ILE A N 1
ATOM 845 C CA . ILE A 1 108 ? -7.183 2.719 18.692 1.00 96.50 108 ILE A CA 1
ATOM 846 C C . ILE A 1 108 ? -5.942 2.566 17.804 1.00 96.50 108 ILE A C 1
ATOM 848 O O . ILE A 1 108 ? -5.859 1.611 17.033 1.00 96.50 108 ILE A O 1
ATOM 852 N N . GLN A 1 109 ? -4.957 3.462 17.930 1.00 95.50 109 GLN A N 1
ATOM 853 C CA . GLN A 1 109 ? -3.734 3.398 17.128 1.00 95.50 109 GLN A CA 1
ATOM 854 C C . GLN A 1 109 ? -2.888 2.140 17.381 1.00 95.50 109 GLN A C 1
ATOM 856 O O . GLN A 1 109 ? -2.149 1.717 16.495 1.00 95.50 109 GLN A O 1
ATOM 861 N N . GLU A 1 110 ? -2.990 1.535 18.559 1.00 94.81 110 GLU A N 1
ATOM 862 C CA . GLU A 1 110 ? -2.181 0.380 18.974 1.00 94.81 110 GLU A CA 1
ATOM 863 C C . GLU A 1 110 ? -2.896 -0.959 18.718 1.00 94.81 110 GLU A C 1
ATOM 865 O O . GLU A 1 110 ? -2.286 -2.027 18.800 1.00 94.81 110 GLU A O 1
ATOM 870 N N . LEU A 1 111 ? -4.198 -0.929 18.409 1.00 95.62 111 LEU A N 1
ATOM 871 C CA . LEU A 1 111 ? -4.982 -2.134 18.148 1.00 95.62 111 LEU A CA 1
ATOM 872 C C . LEU A 1 111 ? -4.589 -2.767 16.810 1.00 95.62 111 LEU A C 1
ATOM 874 O O . LEU A 1 111 ? -4.670 -2.128 15.763 1.00 95.62 111 LEU A O 1
ATOM 878 N N . LEU A 1 112 ? -4.248 -4.060 16.831 1.00 94.88 112 LEU A N 1
ATOM 879 C CA . LEU A 1 112 ? -3.898 -4.834 15.633 1.00 94.88 112 LEU A CA 1
ATOM 880 C C . LEU A 1 112 ? -5.148 -5.289 14.859 1.00 94.88 112 LEU A C 1
ATOM 882 O O . LEU A 1 112 ? -5.425 -6.486 14.751 1.00 94.88 112 LEU A O 1
ATOM 886 N N . ILE A 1 113 ? -5.924 -4.321 14.373 1.00 95.56 113 ILE A N 1
ATOM 887 C CA . ILE A 1 113 ? -7.220 -4.524 13.704 1.00 95.56 113 ILE A CA 1
ATOM 888 C C . ILE A 1 113 ? -7.256 -3.999 12.265 1.00 95.56 113 ILE A C 1
ATOM 890 O O . ILE A 1 113 ? -8.263 -4.176 11.587 1.00 95.56 113 ILE A O 1
ATOM 894 N N . PHE A 1 114 ? -6.175 -3.385 11.778 1.00 95.12 114 PHE A N 1
ATOM 895 C CA . PHE A 1 114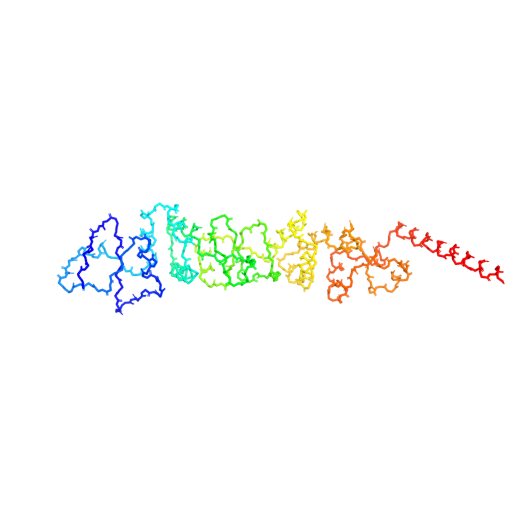 ? -6.099 -2.811 10.433 1.00 95.12 114 PHE A CA 1
ATOM 896 C C . PHE A 1 114 ? -5.391 -3.761 9.472 1.00 95.12 114 PHE A C 1
ATOM 898 O O . PHE A 1 114 ? -4.346 -4.309 9.816 1.00 95.12 114 PHE A O 1
ATOM 905 N N . LYS A 1 115 ? -5.945 -3.963 8.274 1.00 93.00 115 LYS A N 1
ATOM 906 C CA . LYS A 1 115 ? -5.373 -4.862 7.261 1.00 93.00 115 LYS A CA 1
ATOM 907 C C . LYS A 1 115 ? -4.128 -4.234 6.628 1.00 93.00 115 LYS A C 1
ATOM 909 O O . LYS A 1 115 ? -4.141 -3.058 6.276 1.00 93.00 115 LYS A O 1
ATOM 914 N N . LYS A 1 116 ? -3.050 -5.005 6.494 1.00 90.75 116 LYS A N 1
ATOM 915 C CA . LYS A 1 116 ? -1.864 -4.617 5.715 1.00 90.75 116 LYS A CA 1
ATOM 916 C C . LYS A 1 116 ? -2.098 -4.897 4.229 1.00 90.75 116 LYS A C 1
ATOM 918 O O . LYS A 1 116 ? -2.850 -5.805 3.891 1.00 90.75 116 LYS A O 1
ATOM 923 N N . ILE A 1 117 ? -1.411 -4.151 3.366 1.00 85.88 117 ILE A N 1
ATOM 924 C CA . ILE A 1 117 ? -1.417 -4.387 1.908 1.00 85.88 117 ILE A CA 1
ATOM 925 C C . ILE A 1 117 ? -0.647 -5.661 1.524 1.00 85.88 117 ILE A C 1
ATOM 927 O O . ILE A 1 117 ? -0.923 -6.267 0.492 1.00 85.88 117 ILE A O 1
ATOM 931 N N . GLU A 1 118 ? 0.297 -6.091 2.365 1.00 73.38 118 GLU A N 1
ATOM 932 C CA . GLU A 1 118 ? 1.105 -7.288 2.127 1.00 73.38 118 GLU A CA 1
ATOM 933 C C . GLU A 1 118 ? 0.235 -8.545 1.994 1.00 73.38 118 GLU A C 1
ATOM 935 O O . GLU A 1 118 ? -0.536 -8.890 2.894 1.00 73.38 118 GLU A O 1
ATOM 940 N N . LYS A 1 119 ? 0.430 -9.275 0.892 1.00 59.56 119 LYS A N 1
ATOM 941 C CA . LYS A 1 119 ? -0.045 -10.652 0.762 1.00 59.56 119 LYS A CA 1
ATOM 942 C C . LYS A 1 119 ? 0.909 -11.559 1.540 1.00 59.56 119 LYS A C 1
ATOM 944 O O . LYS A 1 119 ? 2.108 -11.571 1.269 1.00 59.56 119 LYS A O 1
ATOM 949 N N . SER A 1 120 ? 0.398 -12.302 2.519 1.00 52.38 120 SER A N 1
ATOM 950 C CA . SER A 1 120 ? 1.153 -13.407 3.116 1.00 52.38 120 SER A CA 1
ATOM 951 C C . SER A 1 120 ? 1.425 -14.491 2.073 1.00 52.38 120 SER A C 1
ATOM 953 O O . SER A 1 120 ? 0.695 -14.614 1.093 1.00 52.38 120 SER A O 1
ATOM 955 N N . SER A 1 121 ? 2.449 -15.312 2.314 1.00 52.28 121 SER A N 1
ATOM 956 C CA . SER A 1 121 ? 2.775 -16.488 1.492 1.00 52.28 121 SER A CA 1
ATOM 957 C C . SER A 1 121 ? 1.607 -17.472 1.334 1.00 52.28 121 SER A C 1
ATOM 959 O O . SER A 1 121 ? 1.565 -18.207 0.356 1.00 52.28 121 SER A O 1
ATOM 961 N N . ASP A 1 122 ? 0.664 -17.472 2.283 1.00 54.44 122 ASP A N 1
ATOM 962 C CA . ASP A 1 122 ? -0.663 -18.074 2.135 1.00 54.44 122 ASP A CA 1
ATOM 963 C C . ASP A 1 122 ? -1.648 -16.993 1.674 1.00 54.44 122 ASP A C 1
ATOM 965 O O . ASP A 1 122 ? -1.967 -16.075 2.435 1.00 54.44 122 ASP A O 1
ATOM 969 N N . GLU A 1 123 ? -2.148 -17.096 0.443 1.00 56.16 123 GLU A N 1
ATOM 970 C CA . GLU A 1 123 ? -3.012 -16.085 -0.190 1.00 56.16 123 GLU A CA 1
ATOM 971 C C . GLU A 1 123 ? -4.361 -15.855 0.528 1.00 56.16 123 GLU A C 1
ATOM 973 O O . GLU A 1 123 ? -5.092 -14.928 0.181 1.00 56.16 123 GLU A O 1
ATOM 978 N N . SER A 1 124 ? -4.714 -16.663 1.536 1.00 60.38 124 SER A N 1
ATOM 979 C CA . SER A 1 124 ? -6.046 -16.649 2.154 1.00 60.38 124 SER A CA 1
ATOM 980 C C . SER A 1 124 ? -6.152 -15.940 3.507 1.00 60.38 124 SER A C 1
ATOM 982 O O . SER A 1 124 ? -7.272 -15.783 3.999 1.00 60.38 124 SER A O 1
ATOM 984 N N . VAL A 1 125 ? -5.046 -15.545 4.155 1.00 72.31 125 VAL A N 1
ATOM 985 C CA . VAL A 1 125 ? -5.102 -15.003 5.528 1.00 72.31 125 VAL A CA 1
ATOM 986 C C . VAL A 1 125 ? -4.681 -13.531 5.570 1.00 72.31 125 VAL A C 1
ATOM 988 O O . VAL A 1 125 ? -3.507 -13.224 5.394 1.00 72.31 125 VAL A O 1
ATOM 991 N N . PRO A 1 126 ? -5.601 -12.591 5.857 1.00 82.19 126 PRO A N 1
ATOM 992 C CA . PRO A 1 126 ? -5.242 -11.185 5.979 1.00 82.19 126 PRO A CA 1
ATOM 993 C C . PRO A 1 126 ? -4.300 -10.954 7.166 1.00 82.19 126 PRO A C 1
ATOM 995 O O . PRO A 1 126 ? -4.559 -11.400 8.289 1.00 82.19 126 PRO A O 1
ATOM 998 N N . VAL A 1 127 ? -3.228 -10.200 6.925 1.00 88.44 127 VAL A N 1
ATOM 999 C CA . VAL A 1 127 ? -2.289 -9.768 7.964 1.00 88.44 127 VAL A CA 1
ATOM 1000 C C . VAL A 1 127 ? -2.792 -8.466 8.579 1.00 88.44 127 VAL A C 1
ATOM 1002 O O . VAL A 1 127 ? -3.128 -7.519 7.869 1.00 88.44 127 VAL A O 1
ATOM 1005 N N . PHE A 1 128 ? -2.831 -8.404 9.911 1.00 91.81 128 PHE A N 1
ATOM 1006 C CA . PHE A 1 128 ? -3.311 -7.233 10.645 1.00 91.81 128 PHE A CA 1
ATOM 1007 C C . PHE A 1 128 ? -2.182 -6.508 11.376 1.00 91.81 128 PHE A C 1
ATOM 1009 O O . PHE A 1 128 ? -1.241 -7.128 11.874 1.00 91.81 128 PHE A O 1
ATOM 1016 N N . THR A 1 129 ? -2.304 -5.190 11.488 1.00 93.50 129 THR A N 1
ATOM 1017 C CA . THR A 1 129 ? -1.381 -4.318 12.212 1.00 93.50 129 THR A CA 1
ATOM 1018 C C . THR A 1 129 ? -2.119 -3.155 12.889 1.00 93.50 129 THR A C 1
ATOM 1020 O O . THR A 1 129 ? -3.341 -3.032 12.772 1.00 93.50 129 THR A O 1
ATOM 1023 N N . GLY A 1 130 ? -1.384 -2.344 13.650 1.00 93.62 130 GLY A N 1
ATOM 1024 C CA . GLY A 1 130 ? -1.872 -1.112 14.270 1.00 93.62 130 GLY A CA 1
ATOM 1025 C C . GLY A 1 130 ? -1.519 0.112 13.429 1.00 93.62 130 GLY A C 1
ATOM 1026 O O . GLY A 1 130 ? -0.590 0.076 12.625 1.00 93.62 130 GLY A O 1
ATOM 1027 N N . LEU A 1 131 ? -2.240 1.217 13.625 1.00 93.56 131 LEU A N 1
ATOM 1028 C CA . LEU A 1 131 ? -1.947 2.485 12.942 1.00 93.56 131 LEU A CA 1
ATOM 1029 C C . LEU A 1 131 ? -0.656 3.137 13.446 1.00 93.56 131 LEU A C 1
ATOM 1031 O O . LEU A 1 131 ? -0.027 3.904 12.720 1.00 93.56 131 LEU A O 1
ATOM 1035 N N . LYS A 1 132 ? -0.248 2.868 14.689 1.00 91.44 132 LYS A N 1
ATOM 1036 C CA . LYS A 1 132 ? 0.963 3.462 15.249 1.00 91.44 132 LYS A CA 1
ATOM 1037 C C . LYS A 1 132 ? 2.201 2.962 14.509 1.00 91.44 132 LYS A C 1
ATOM 1039 O O . LYS A 1 132 ? 2.483 1.771 14.489 1.00 91.44 132 LYS A O 1
ATOM 1044 N N . GLY A 1 133 ? 2.961 3.899 13.946 1.00 87.00 133 GLY A N 1
ATOM 1045 C CA . GLY A 1 133 ? 4.161 3.591 13.163 1.00 87.00 133 GLY A CA 1
ATOM 1046 C C . GLY A 1 133 ? 3.870 3.056 11.758 1.00 87.00 133 GLY A C 1
ATOM 1047 O O . GLY A 1 133 ? 4.813 2.830 11.007 1.00 87.00 133 GLY A O 1
ATOM 1048 N N . SER A 1 134 ? 2.596 2.906 11.391 1.00 91.81 134 SER A N 1
ATOM 1049 C CA . SER A 1 134 ? 2.161 2.510 10.055 1.00 91.81 134 SER A CA 1
ATOM 1050 C C . SER A 1 134 ? 1.739 3.727 9.244 1.00 91.81 134 SER A C 1
ATOM 1052 O O . SER A 1 134 ? 1.275 4.735 9.783 1.00 91.81 134 SER A O 1
ATOM 1054 N N . LYS A 1 135 ? 1.882 3.626 7.927 1.00 93.00 135 LYS A N 1
ATOM 1055 C CA . LYS A 1 135 ? 1.267 4.561 6.982 1.00 93.00 135 LYS A CA 1
ATOM 1056 C C . LYS A 1 135 ? -0.061 3.982 6.501 1.00 93.00 135 LYS A C 1
ATOM 1058 O O . LYS A 1 135 ? -0.261 2.770 6.554 1.00 93.00 135 LYS A O 1
ATOM 1063 N N . VAL A 1 136 ? -0.970 4.836 6.045 1.00 95.12 136 VAL A N 1
ATOM 1064 C CA . VAL A 1 136 ? -2.272 4.414 5.509 1.00 95.12 136 VAL A CA 1
ATOM 1065 C C . VAL A 1 136 ? -2.324 4.787 4.039 1.00 95.12 136 VAL A C 1
ATOM 1067 O O . VAL A 1 136 ? -1.945 5.898 3.681 1.00 95.12 136 VAL A O 1
ATOM 1070 N N . LEU A 1 137 ? -2.771 3.876 3.184 1.00 94.75 137 LEU A N 1
ATOM 1071 C CA . LEU A 1 137 ? -2.999 4.188 1.779 1.00 94.75 137 LEU A CA 1
ATOM 1072 C C . LEU A 1 137 ? -4.246 5.072 1.640 1.00 94.75 137 LEU A C 1
ATOM 1074 O O . LEU A 1 137 ? -5.267 4.821 2.275 1.00 94.75 137 LEU A O 1
ATOM 1078 N N . HIS A 1 138 ? -4.193 6.108 0.810 1.00 94.44 138 HIS A N 1
ATOM 1079 C CA . HIS A 1 138 ? -5.388 6.874 0.477 1.00 94.44 138 HIS A CA 1
ATOM 1080 C C . HIS A 1 138 ? -6.363 6.006 -0.334 1.00 94.44 138 HIS A C 1
ATOM 1082 O O . HIS A 1 138 ? -5.953 5.287 -1.239 1.00 94.44 138 HIS A O 1
ATOM 1088 N N . HIS A 1 139 ? -7.666 6.104 -0.071 1.00 89.88 139 HIS A N 1
ATOM 1089 C CA . HIS A 1 139 ? -8.672 5.223 -0.687 1.00 89.88 139 HIS A CA 1
ATOM 1090 C C . HIS A 1 139 ? -8.788 5.338 -2.223 1.00 89.88 139 HIS A C 1
ATOM 1092 O O . HIS A 1 139 ? -9.358 4.467 -2.872 1.00 89.88 139 HIS A O 1
ATOM 1098 N N . THR A 1 140 ? -8.279 6.421 -2.820 1.00 90.50 140 THR A N 1
ATOM 1099 C CA . THR A 1 140 ? -8.210 6.600 -4.285 1.00 90.50 140 THR A CA 1
ATOM 1100 C C . THR A 1 140 ? -6.842 6.276 -4.878 1.00 90.50 140 THR A C 1
ATOM 1102 O O . THR A 1 140 ? -6.670 6.410 -6.091 1.00 90.50 140 THR A O 1
ATOM 1105 N N . ALA A 1 141 ? -5.851 5.950 -4.047 1.00 92.44 141 ALA A N 1
ATOM 1106 C CA . ALA A 1 141 ? -4.511 5.663 -4.526 1.00 92.44 141 ALA A CA 1
ATOM 1107 C C . ALA A 1 141 ? -4.502 4.340 -5.293 1.00 92.44 141 ALA A C 1
ATOM 1109 O O . ALA A 1 141 ? -5.204 3.387 -4.950 1.00 92.44 141 ALA A O 1
ATOM 1110 N N . LYS A 1 142 ? -3.690 4.292 -6.344 1.00 91.25 142 LYS A N 1
ATOM 1111 C CA . LYS A 1 142 ? -3.490 3.096 -7.158 1.00 91.25 142 LYS A CA 1
ATOM 1112 C C . LYS A 1 142 ? -2.064 2.615 -6.964 1.00 91.25 142 LYS A C 1
ATOM 1114 O O . LYS A 1 142 ? -1.134 3.412 -7.043 1.00 91.25 142 LYS A O 1
ATOM 1119 N N . ILE A 1 143 ? -1.899 1.322 -6.727 1.00 91.50 143 ILE A N 1
ATOM 1120 C CA . ILE A 1 143 ? -0.591 0.682 -6.581 1.00 91.50 143 ILE A CA 1
ATOM 1121 C C . ILE A 1 143 ? -0.540 -0.598 -7.425 1.00 91.50 143 ILE A C 1
ATOM 1123 O O . ILE A 1 143 ? -1.598 -1.184 -7.686 1.00 91.50 143 ILE A O 1
ATOM 1127 N N . PRO A 1 144 ? 0.659 -1.047 -7.838 1.00 89.50 144 PRO A N 1
ATOM 1128 C CA . PRO A 1 144 ? 0.828 -2.331 -8.502 1.00 89.50 144 PRO A CA 1
ATOM 1129 C C . PRO A 1 144 ? 0.219 -3.485 -7.686 1.00 89.50 144 PRO A C 1
ATOM 1131 O O . PRO A 1 144 ? 0.353 -3.517 -6.456 1.00 89.50 144 PRO A O 1
ATOM 1134 N N . PRO A 1 145 ? -0.438 -4.458 -8.339 1.00 83.88 145 PRO A N 1
ATOM 1135 C CA . PRO A 1 145 ? -0.986 -5.617 -7.650 1.00 83.88 145 PRO A CA 1
ATOM 1136 C C . PRO A 1 145 ? 0.136 -6.485 -7.066 1.00 83.88 145 PRO A C 1
ATOM 1138 O O . PRO A 1 145 ? 1.137 -6.743 -7.721 1.00 83.88 145 PRO A O 1
ATOM 1141 N N . GLY A 1 146 ? -0.050 -6.976 -5.837 1.00 80.38 146 GLY A N 1
ATOM 1142 C CA . GLY A 1 146 ? 0.929 -7.858 -5.183 1.00 80.38 146 GLY A CA 1
ATOM 1143 C C . GLY A 1 146 ? 2.177 -7.152 -4.645 1.00 80.38 146 GLY A C 1
ATOM 1144 O O . GLY A 1 146 ? 3.104 -7.823 -4.204 1.00 80.38 146 GLY A O 1
ATOM 1145 N N . LEU A 1 147 ? 2.194 -5.818 -4.641 1.00 86.62 147 LEU A N 1
ATOM 1146 C CA . LEU A 1 147 ? 3.301 -5.037 -4.111 1.00 86.62 147 LEU A CA 1
ATOM 1147 C C . LEU A 1 147 ? 3.472 -5.248 -2.596 1.00 86.62 147 LEU A C 1
ATOM 1149 O O . LEU A 1 147 ? 2.529 -5.103 -1.815 1.00 86.62 147 LEU A O 1
ATOM 1153 N N . ARG A 1 148 ? 4.704 -5.545 -2.185 1.00 87.88 148 ARG A N 1
ATOM 1154 C CA . ARG A 1 148 ? 5.164 -5.505 -0.788 1.00 87.88 148 ARG A CA 1
ATOM 1155 C C . ARG A 1 148 ? 5.926 -4.209 -0.549 1.00 87.88 148 ARG A C 1
ATOM 1157 O O . ARG A 1 148 ? 6.476 -3.680 -1.494 1.00 87.88 148 ARG A O 1
ATOM 1164 N N . PHE A 1 149 ? 5.989 -3.719 0.681 1.00 88.00 149 PHE A N 1
ATOM 1165 C CA . PHE A 1 149 ? 6.722 -2.494 1.017 1.00 88.00 149 PHE A CA 1
ATOM 1166 C C . PHE A 1 149 ? 7.729 -2.789 2.126 1.00 88.00 149 PHE A C 1
ATOM 1168 O O . PHE A 1 149 ? 7.450 -3.602 3.006 1.00 88.00 149 PHE A O 1
ATOM 1175 N N . SER A 1 150 ? 8.869 -2.098 2.139 1.00 88.38 150 SER A N 1
ATOM 1176 C CA . SER A 1 150 ? 9.797 -2.162 3.282 1.00 88.38 150 SER A CA 1
ATOM 1177 C C . SER A 1 150 ? 9.221 -1.540 4.566 1.00 88.38 150 SER A C 1
ATOM 1179 O O . SER A 1 150 ? 9.699 -1.814 5.669 1.00 88.38 150 SER A O 1
ATOM 1181 N N . ILE A 1 151 ? 8.170 -0.724 4.433 1.00 87.94 151 ILE A N 1
ATOM 1182 C CA . ILE A 1 151 ? 7.454 -0.069 5.531 1.00 87.94 151 ILE A CA 1
ATOM 1183 C C . ILE A 1 151 ? 6.052 -0.666 5.743 1.00 87.94 151 ILE A C 1
ATOM 1185 O O . ILE A 1 151 ? 5.399 -1.082 4.787 1.00 87.94 151 ILE A O 1
ATOM 1189 N N . PRO A 1 152 ? 5.522 -0.662 6.982 1.00 88.56 152 PRO A N 1
ATOM 1190 C CA . PRO A 1 152 ? 4.159 -1.109 7.238 1.00 88.56 152 PRO A CA 1
ATOM 1191 C C . PRO A 1 152 ? 3.137 -0.139 6.628 1.00 88.56 152 PRO A C 1
ATOM 1193 O O . PRO A 1 152 ? 2.961 0.989 7.100 1.00 88.56 152 PRO A O 1
ATOM 1196 N N . LEU A 1 153 ? 2.439 -0.610 5.593 1.00 92.44 153 LEU A N 1
ATOM 1197 C CA . LEU A 1 153 ? 1.381 0.123 4.903 1.00 92.44 153 LEU A CA 1
ATOM 1198 C C . LEU A 1 153 ? 0.027 -0.574 5.091 1.00 92.44 153 LEU A C 1
ATOM 1200 O O . LEU A 1 153 ? -0.130 -1.767 4.810 1.00 92.44 153 LEU A O 1
ATOM 1204 N N . ILE A 1 154 ? -0.941 0.186 5.594 1.00 93.75 154 ILE A N 1
ATOM 1205 C CA . ILE A 1 154 ? -2.313 -0.251 5.845 1.00 93.75 154 ILE A CA 1
ATOM 1206 C C . ILE A 1 154 ? -3.166 -0.017 4.603 1.00 93.75 154 ILE A C 1
ATOM 1208 O O . ILE A 1 154 ? -3.133 1.064 4.009 1.00 93.75 154 ILE A O 1
ATOM 1212 N N . ASP A 1 155 ? -3.957 -1.030 4.263 1.00 91.00 155 ASP A N 1
ATOM 1213 C CA . ASP A 1 155 ? -4.991 -0.942 3.244 1.00 91.00 155 ASP A CA 1
ATOM 1214 C C . ASP A 1 155 ? -6.186 -0.140 3.777 1.00 91.00 155 ASP A C 1
ATOM 1216 O O . ASP A 1 155 ? -6.674 -0.390 4.880 1.00 91.00 155 ASP A O 1
ATOM 1220 N N . SER A 1 156 ? -6.659 0.815 2.981 1.00 89.56 156 SER A N 1
ATOM 1221 C CA . SER A 1 156 ? -7.807 1.676 3.289 1.00 89.56 156 SER A CA 1
ATOM 1222 C C . SER A 1 156 ? -8.928 1.493 2.261 1.00 89.56 156 SER A C 1
ATOM 1224 O O . SER A 1 156 ? -9.635 2.436 1.912 1.00 89.56 156 SER A O 1
ATOM 1226 N N . SER A 1 157 ? -9.072 0.272 1.741 1.00 84.56 157 SER A N 1
ATOM 1227 C CA . SER A 1 157 ? -10.156 -0.112 0.833 1.00 84.56 157 SER A CA 1
ATOM 1228 C C . SER A 1 157 ? -11.534 -0.145 1.510 1.00 84.56 157 SER A C 1
ATOM 1230 O O . SER A 1 157 ? -12.551 0.005 0.834 1.00 84.56 157 SER A O 1
ATOM 1232 N N . ASP A 1 158 ? -11.588 -0.306 2.840 1.00 91.06 158 ASP A N 1
ATOM 1233 C CA . ASP A 1 158 ? -12.832 -0.348 3.613 1.00 91.06 158 ASP A CA 1
ATOM 1234 C C . ASP A 1 158 ? -13.183 0.983 4.307 1.00 91.06 158 ASP A C 1
ATOM 1236 O O . ASP A 1 158 ? -12.321 1.704 4.816 1.00 91.06 158 ASP A O 1
ATOM 1240 N N . GLU A 1 159 ? -14.486 1.289 4.382 1.00 94.44 159 GLU A N 1
ATOM 1241 C CA . GLU A 1 159 ? -15.003 2.542 4.957 1.00 94.44 159 GLU A CA 1
ATOM 1242 C C . GLU A 1 159 ? -14.596 2.730 6.427 1.00 94.44 159 GLU A C 1
ATOM 1244 O O . GLU A 1 159 ? -14.334 3.854 6.865 1.00 94.44 159 GLU A O 1
ATOM 1249 N N . ALA A 1 160 ? -14.513 1.641 7.196 1.00 95.56 160 ALA A N 1
ATOM 1250 C CA . ALA A 1 160 ? -14.170 1.707 8.610 1.00 95.56 160 ALA A CA 1
ATOM 1251 C C . ALA A 1 160 ? -12.740 2.226 8.817 1.00 95.56 160 ALA A C 1
ATOM 1253 O O . ALA A 1 160 ? -12.504 3.092 9.664 1.00 95.56 160 ALA A O 1
ATOM 1254 N N . THR A 1 161 ? -11.796 1.749 8.008 1.00 95.56 161 THR A N 1
ATOM 1255 C CA . THR A 1 161 ? -10.401 2.198 8.034 1.00 95.56 161 THR A CA 1
ATOM 1256 C C . THR A 1 161 ? -10.278 3.651 7.605 1.00 95.56 161 THR A C 1
ATOM 1258 O O . THR A 1 161 ? -9.627 4.424 8.308 1.00 95.56 161 THR A O 1
ATOM 1261 N N . ILE A 1 162 ? -10.976 4.053 6.537 1.00 95.38 162 ILE A N 1
ATOM 1262 C CA . ILE A 1 162 ? -11.004 5.447 6.067 1.00 95.38 162 ILE A CA 1
ATOM 1263 C C . ILE A 1 162 ? -11.512 6.377 7.178 1.00 95.38 162 ILE A C 1
ATOM 1265 O O . ILE A 1 162 ? -10.874 7.382 7.504 1.00 95.38 162 ILE A O 1
ATOM 1269 N N . ARG A 1 163 ? -12.644 6.032 7.807 1.00 96.00 163 ARG A N 1
ATOM 1270 C CA . ARG A 1 163 ? -13.235 6.818 8.901 1.00 96.00 163 ARG A CA 1
ATOM 1271 C C . ARG A 1 163 ? -12.293 6.946 10.089 1.00 96.00 163 ARG A C 1
ATOM 1273 O O . ARG A 1 163 ? -12.103 8.054 10.587 1.00 96.00 163 ARG A O 1
ATOM 1280 N N . LEU A 1 164 ? -11.683 5.844 10.523 1.00 96.56 164 LEU A N 1
ATOM 1281 C CA . LEU A 1 164 ? -10.753 5.853 11.651 1.00 96.56 164 LEU A CA 1
ATOM 1282 C C . LEU A 1 164 ? -9.476 6.637 11.334 1.00 96.56 164 LEU A C 1
ATOM 1284 O O . LEU A 1 164 ? -9.053 7.444 12.159 1.00 96.56 164 LEU A O 1
ATOM 1288 N N . ALA A 1 165 ? -8.890 6.470 10.147 1.00 95.44 165 ALA A N 1
ATOM 1289 C CA . ALA A 1 165 ? -7.720 7.238 9.724 1.00 95.44 165 ALA A CA 1
ATOM 1290 C C . ALA A 1 165 ? -8.013 8.750 9.729 1.00 95.44 165 ALA A C 1
ATOM 1292 O O . ALA A 1 165 ? -7.229 9.525 10.282 1.00 95.44 165 ALA A O 1
ATOM 1293 N N . ASN A 1 166 ? -9.179 9.156 9.214 1.00 94.62 166 ASN A N 1
ATOM 1294 C CA . ASN A 1 166 ? -9.638 10.547 9.227 1.00 94.62 166 ASN A CA 1
ATOM 1295 C C . ASN A 1 166 ? -9.880 11.068 10.651 1.00 94.62 166 ASN A C 1
ATOM 1297 O O . ASN A 1 166 ? -9.353 12.120 11.021 1.00 94.62 166 ASN A O 1
ATOM 1301 N N . LEU A 1 167 ? -10.626 10.319 11.472 1.00 95.44 167 LEU A N 1
ATOM 1302 C CA . LEU A 1 167 ? -10.914 10.669 12.867 1.00 95.44 167 LEU A CA 1
ATOM 1303 C C . LEU A 1 167 ? -9.618 10.898 13.650 1.00 95.44 167 LEU A C 1
ATOM 1305 O O . LEU A 1 167 ? -9.498 11.872 14.399 1.00 95.44 167 LEU A O 1
ATOM 1309 N N . LEU A 1 168 ? -8.637 10.016 13.453 1.00 94.69 168 LEU A N 1
ATOM 1310 C CA . LEU A 1 168 ? -7.340 10.023 14.123 1.00 94.69 168 LEU A CA 1
ATOM 1311 C C . LEU A 1 168 ? -6.317 10.980 13.492 1.00 94.69 168 LEU A C 1
ATOM 1313 O O . LEU A 1 168 ? -5.258 11.173 14.090 1.00 94.69 168 LEU A O 1
ATOM 1317 N N . LYS A 1 169 ? -6.644 11.612 12.356 1.00 92.88 169 LYS A N 1
ATOM 1318 C CA . LYS A 1 169 ? -5.758 12.493 11.574 1.00 92.88 169 LYS A CA 1
ATOM 1319 C C . LYS A 1 169 ? -4.450 11.804 11.163 1.00 92.88 169 LYS A C 1
ATOM 1321 O O . LYS A 1 169 ? -3.379 12.404 11.229 1.00 92.88 169 LYS A O 1
ATOM 1326 N N . ILE A 1 170 ? -4.541 10.532 10.778 1.00 93.38 170 ILE A N 1
ATOM 1327 C CA . ILE A 1 170 ? -3.405 9.779 10.241 1.00 93.38 170 ILE A CA 1
ATOM 1328 C C . ILE A 1 170 ? -3.140 10.242 8.808 1.00 93.38 170 ILE A C 1
ATOM 1330 O O . ILE A 1 170 ? -4.068 10.413 8.018 1.00 93.38 170 ILE A O 1
ATOM 1334 N N . GLU A 1 171 ? -1.867 10.449 8.484 1.00 90.81 171 GLU A N 1
ATOM 1335 C CA . GLU A 1 171 ? -1.429 10.775 7.130 1.00 90.81 171 GLU A CA 1
ATOM 1336 C C . GLU A 1 171 ? -1.773 9.630 6.167 1.00 90.81 171 GLU A C 1
ATOM 1338 O O . GLU A 1 171 ? -1.424 8.472 6.413 1.00 90.81 171 GLU A O 1
ATOM 1343 N N . GLN A 1 172 ? -2.451 9.973 5.072 1.00 93.38 172 GLN A N 1
ATOM 1344 C CA . GLN A 1 172 ? -2.828 9.041 4.016 1.00 93.38 172 GLN A CA 1
ATOM 1345 C C . GLN A 1 172 ? -1.962 9.284 2.782 1.00 93.38 172 GLN A C 1
ATOM 1347 O O . GLN A 1 172 ? -1.949 10.389 2.242 1.00 93.38 172 GLN A O 1
ATOM 1352 N N . LEU A 1 173 ? -1.250 8.247 2.352 1.00 94.81 173 LEU A N 1
ATOM 1353 C CA . LEU A 1 173 ? -0.319 8.291 1.233 1.00 94.81 173 LEU A CA 1
ATOM 1354 C C . LEU A 1 173 ? -1.055 8.169 -0.096 1.00 94.81 173 LEU A C 1
ATOM 1356 O O . LEU A 1 173 ? -1.885 7.274 -0.280 1.00 94.81 173 LEU A O 1
ATOM 1360 N N . LYS A 1 174 ? -0.714 9.045 -1.036 1.00 95.12 174 LYS A N 1
ATOM 1361 C CA . LYS A 1 174 ? -1.172 8.945 -2.420 1.00 95.12 174 LYS A CA 1
ATOM 1362 C C . LYS A 1 174 ? -0.333 7.941 -3.213 1.00 95.12 174 LYS A C 1
ATOM 1364 O O . LYS A 1 174 ? 0.688 7.445 -2.733 1.00 95.12 174 LYS A O 1
ATOM 1369 N N . SER A 1 175 ? -0.732 7.681 -4.456 1.00 95.00 175 SER A N 1
ATOM 1370 C CA . SER A 1 175 ? -0.036 6.747 -5.355 1.00 95.00 175 SER A CA 1
ATOM 1371 C C . SER A 1 175 ? 1.425 7.161 -5.558 1.00 95.00 175 SER A C 1
ATOM 1373 O O . SER A 1 175 ? 2.330 6.333 -5.458 1.00 95.00 175 SER A O 1
ATOM 1375 N N . THR A 1 176 ? 1.676 8.456 -5.762 1.00 96.00 176 THR A N 1
ATOM 1376 C CA . THR A 1 176 ? 3.031 9.001 -5.939 1.00 96.00 176 THR A CA 1
ATOM 1377 C C . THR A 1 176 ? 3.872 8.972 -4.668 1.00 96.00 176 THR A C 1
ATOM 1379 O O . THR A 1 176 ? 5.091 8.849 -4.753 1.00 96.00 176 THR A O 1
ATOM 1382 N N . ASP A 1 177 ? 3.253 9.061 -3.486 1.00 95.00 177 ASP A N 1
ATOM 1383 C CA . ASP A 1 177 ? 3.984 8.921 -2.221 1.00 95.00 177 ASP A CA 1
ATOM 1384 C C . ASP A 1 177 ? 4.435 7.472 -2.027 1.00 95.00 177 ASP A C 1
ATOM 1386 O O . ASP A 1 177 ? 5.587 7.225 -1.675 1.00 95.00 177 ASP A O 1
ATOM 1390 N N . CYS A 1 178 ? 3.561 6.510 -2.338 1.00 93.94 178 CYS A N 1
ATOM 1391 C CA . CYS A 1 178 ? 3.911 5.092 -2.375 1.00 93.94 178 CYS A CA 1
ATOM 1392 C C . CYS A 1 178 ? 5.025 4.809 -3.388 1.00 93.94 178 CYS A C 1
ATOM 1394 O O . CYS A 1 178 ? 5.965 4.084 -3.063 1.00 93.94 178 CYS A O 1
ATOM 1396 N N . LEU A 1 179 ? 4.972 5.419 -4.577 1.00 95.31 179 LEU A N 1
ATOM 1397 C CA . LEU A 1 179 ? 5.999 5.249 -5.605 1.00 95.31 179 LEU A CA 1
ATOM 1398 C C . LEU A 1 179 ? 7.397 5.650 -5.111 1.00 95.31 179 LEU A C 1
ATOM 1400 O O . LEU A 1 179 ? 8.362 4.965 -5.431 1.00 95.31 179 LEU A O 1
ATOM 1404 N N . LYS A 1 180 ? 7.530 6.697 -4.285 1.00 94.69 180 LYS A N 1
ATOM 1405 C CA . LYS A 1 180 ? 8.834 7.068 -3.699 1.00 94.69 180 LYS A CA 1
ATOM 1406 C C . LYS A 1 180 ? 9.442 5.934 -2.877 1.00 94.69 180 LYS A C 1
ATOM 1408 O O . LYS A 1 180 ? 10.634 5.662 -3.008 1.00 94.69 180 LYS A O 1
ATOM 1413 N N . PHE A 1 181 ? 8.626 5.266 -2.060 1.00 93.56 181 PHE A N 1
ATOM 1414 C CA . PHE A 1 181 ? 9.072 4.109 -1.283 1.00 93.56 181 PHE A CA 1
ATOM 1415 C C . PHE A 1 181 ? 9.445 2.946 -2.198 1.00 93.56 181 PHE A C 1
ATOM 1417 O O . PHE A 1 181 ? 10.507 2.366 -2.023 1.00 93.56 181 PHE A O 1
ATOM 1424 N N . VAL A 1 182 ? 8.645 2.675 -3.233 1.00 94.44 182 VAL A N 1
ATOM 1425 C CA . VAL A 1 182 ? 8.955 1.636 -4.228 1.00 94.44 182 VAL A CA 1
ATOM 1426 C C . VAL A 1 182 ? 10.297 1.895 -4.912 1.00 94.44 182 VAL A C 1
ATOM 1428 O O . VAL A 1 182 ? 11.110 0.985 -5.021 1.00 94.44 182 VAL A O 1
ATOM 1431 N N . ILE A 1 183 ? 10.575 3.133 -5.323 1.00 95.00 183 ILE A N 1
ATOM 1432 C CA . ILE A 1 183 ? 11.851 3.505 -5.951 1.00 95.00 183 ILE A CA 1
ATOM 1433 C C . ILE A 1 183 ? 13.024 3.297 -4.980 1.00 95.00 183 ILE A C 1
ATOM 1435 O O . ILE A 1 183 ? 14.083 2.812 -5.379 1.00 95.00 183 ILE A O 1
ATOM 1439 N N . GLN A 1 184 ? 12.854 3.649 -3.703 1.00 94.88 184 GLN A N 1
ATOM 1440 C CA . GLN A 1 184 ? 13.869 3.412 -2.674 1.00 94.88 184 GLN A CA 1
ATOM 1441 C C . GLN A 1 184 ? 14.087 1.913 -2.413 1.00 94.88 184 GLN A C 1
ATOM 1443 O O . GLN A 1 184 ? 15.226 1.469 -2.257 1.00 94.88 184 GLN A O 1
ATOM 1448 N N . ASP A 1 185 ? 13.013 1.135 -2.409 1.00 94.38 185 ASP A N 1
ATOM 1449 C CA . ASP A 1 185 ? 13.036 -0.313 -2.236 1.00 94.38 185 ASP A CA 1
ATOM 1450 C C . ASP A 1 185 ? 13.731 -1.001 -3.428 1.00 94.38 185 ASP A C 1
ATOM 1452 O O . ASP A 1 185 ? 14.575 -1.870 -3.225 1.00 94.38 185 ASP A O 1
ATOM 1456 N N . ILE A 1 186 ? 13.484 -0.552 -4.667 1.00 94.25 186 ILE A N 1
ATOM 1457 C CA . ILE A 1 186 ? 14.217 -1.016 -5.861 1.00 94.25 186 ILE A CA 1
ATOM 1458 C C . ILE A 1 186 ? 15.714 -0.707 -5.724 1.00 94.25 186 ILE A C 1
ATOM 1460 O O . ILE A 1 186 ? 16.547 -1.579 -5.940 1.00 94.25 186 ILE A O 1
ATOM 1464 N N . ARG A 1 187 ? 16.074 0.514 -5.305 1.00 93.62 187 ARG A N 1
ATOM 1465 C CA . ARG A 1 187 ? 17.481 0.926 -5.117 1.00 93.62 187 ARG A CA 1
ATOM 1466 C C . ARG A 1 187 ? 18.212 0.185 -3.996 1.00 93.62 187 ARG A C 1
ATOM 1468 O O . ARG A 1 187 ? 19.434 0.257 -3.937 1.00 93.62 187 ARG A O 1
ATOM 1475 N N . SER A 1 188 ? 17.482 -0.451 -3.085 1.00 93.25 188 SER A N 1
ATOM 1476 C CA . SER A 1 188 ? 18.042 -1.207 -1.960 1.00 93.25 188 SER A CA 1
ATOM 1477 C C . SER A 1 188 ? 17.986 -2.720 -2.172 1.00 93.25 188 SER A C 1
ATOM 1479 O O . SER A 1 188 ? 18.155 -3.467 -1.211 1.00 93.25 188 SER A O 1
ATOM 1481 N N . ASP A 1 189 ? 17.743 -3.163 -3.413 1.00 91.00 189 ASP A N 1
ATOM 1482 C CA . ASP A 1 189 ? 17.612 -4.572 -3.797 1.00 91.00 189 ASP A CA 1
ATOM 1483 C C . ASP A 1 189 ? 16.548 -5.320 -2.973 1.00 91.00 189 ASP A C 1
ATOM 1485 O O . ASP A 1 189 ? 16.631 -6.529 -2.747 1.00 91.00 189 ASP A O 1
ATOM 1489 N N . PHE A 1 190 ? 15.520 -4.600 -2.500 1.00 93.12 190 PHE A N 1
ATOM 1490 C CA . PHE A 1 190 ? 14.429 -5.208 -1.747 1.00 93.12 190 PHE A CA 1
ATOM 1491 C C . PHE A 1 190 ? 13.628 -6.148 -2.641 1.00 93.12 190 PHE A C 1
ATOM 1493 O O . PHE A 1 190 ? 13.255 -7.227 -2.185 1.00 93.12 190 PHE A O 1
ATOM 1500 N N . TYR A 1 191 ? 13.365 -5.758 -3.891 1.00 92.62 191 TYR A N 1
ATOM 1501 C CA . TYR A 1 191 ? 12.650 -6.563 -4.880 1.00 92.62 191 TYR A CA 1
ATOM 1502 C C . TYR A 1 191 ? 13.599 -7.428 -5.701 1.00 92.62 191 TYR A C 1
ATOM 1504 O O . TYR A 1 191 ? 14.693 -7.009 -6.071 1.00 92.62 191 TYR A O 1
ATOM 1512 N N . SER A 1 192 ? 13.139 -8.625 -6.054 1.00 91.94 192 SER A N 1
ATOM 1513 C CA . SER A 1 192 ? 13.765 -9.398 -7.120 1.00 91.94 192 SER A CA 1
ATOM 1514 C C . SER A 1 192 ? 13.637 -8.670 -8.460 1.00 91.94 192 SER A C 1
ATOM 1516 O O . SER A 1 192 ? 12.840 -7.743 -8.637 1.00 91.94 192 SER A O 1
ATOM 1518 N N . TYR A 1 193 ? 14.420 -9.113 -9.438 1.00 89.56 193 TYR A N 1
ATOM 1519 C CA . TYR A 1 193 ? 14.364 -8.547 -10.778 1.00 89.56 193 TYR A CA 1
ATOM 1520 C C . TYR A 1 193 ? 12.986 -8.724 -11.443 1.00 89.56 193 TYR A C 1
ATOM 1522 O O . TYR A 1 193 ? 12.471 -7.785 -12.052 1.00 89.56 193 TYR A O 1
ATOM 1530 N N . ASP A 1 194 ? 12.373 -9.900 -11.297 1.00 90.25 194 ASP A N 1
ATOM 1531 C CA . ASP A 1 194 ? 11.065 -10.180 -11.897 1.00 90.25 194 ASP A CA 1
ATOM 1532 C C . ASP A 1 194 ? 9.974 -9.308 -11.260 1.00 90.25 194 ASP A C 1
ATOM 1534 O O . ASP A 1 194 ? 9.166 -8.711 -11.973 1.00 90.25 194 ASP A O 1
ATOM 1538 N N . GLU A 1 195 ? 10.006 -9.144 -9.930 1.00 92.19 195 GLU A N 1
ATOM 1539 C CA . GLU A 1 195 ? 9.128 -8.207 -9.217 1.00 92.19 195 GLU A CA 1
ATOM 1540 C C . GLU A 1 195 ? 9.350 -6.769 -9.701 1.00 92.19 195 GLU A C 1
ATOM 1542 O O . GLU A 1 195 ? 8.391 -6.080 -10.040 1.00 92.19 195 GLU A O 1
ATOM 1547 N N . THR A 1 196 ? 10.608 -6.323 -9.793 1.00 93.94 196 THR A N 1
ATOM 1548 C CA . THR A 1 196 ? 10.952 -4.975 -10.272 1.00 93.94 196 THR A CA 1
ATOM 1549 C C . THR A 1 196 ? 10.413 -4.736 -11.679 1.00 93.94 196 THR A C 1
ATOM 1551 O O . THR A 1 196 ? 9.829 -3.690 -11.943 1.00 93.94 196 THR A O 1
ATOM 1554 N N . THR A 1 197 ? 10.546 -5.716 -12.573 1.00 92.75 197 THR A N 1
ATOM 1555 C CA . THR A 1 197 ? 10.058 -5.616 -13.954 1.00 92.75 197 THR A CA 1
ATOM 1556 C C . THR A 1 197 ? 8.538 -5.482 -13.999 1.00 92.75 197 THR A C 1
ATOM 1558 O O . THR A 1 197 ? 8.033 -4.592 -14.677 1.00 92.75 197 THR A O 1
ATOM 1561 N N . GLN A 1 198 ? 7.804 -6.294 -13.234 1.00 93.00 198 GLN A N 1
ATOM 1562 C CA . GLN A 1 198 ? 6.337 -6.222 -13.165 1.00 93.00 198 GLN A CA 1
ATOM 1563 C C . GLN A 1 198 ? 5.847 -4.904 -12.551 1.00 93.00 198 GLN A C 1
ATOM 1565 O O . GLN A 1 198 ? 4.907 -4.285 -13.053 1.00 93.00 198 GLN A O 1
ATOM 1570 N N . ILE A 1 199 ? 6.505 -4.450 -11.482 1.00 94.81 199 ILE A N 1
ATOM 1571 C CA . ILE A 1 199 ? 6.216 -3.168 -10.831 1.00 94.81 199 ILE A CA 1
ATOM 1572 C C . ILE A 1 199 ? 6.432 -2.024 -11.820 1.00 94.81 199 ILE A C 1
ATOM 1574 O O . ILE A 1 199 ? 5.552 -1.182 -11.992 1.00 94.81 199 ILE A O 1
ATOM 1578 N N . MET A 1 200 ? 7.586 -1.997 -12.487 1.00 95.50 200 MET A N 1
ATOM 1579 C CA . MET A 1 200 ? 7.940 -0.923 -13.408 1.00 95.50 200 MET A CA 1
ATOM 1580 C C . MET A 1 200 ? 7.097 -0.945 -14.676 1.00 95.50 200 MET A C 1
ATOM 1582 O O . MET A 1 200 ? 6.733 0.120 -15.166 1.00 95.50 200 MET A O 1
ATOM 1586 N N . GLN A 1 201 ? 6.699 -2.122 -15.157 1.00 94.69 201 GLN A N 1
ATOM 1587 C CA . GLN A 1 201 ? 5.709 -2.241 -16.220 1.00 94.69 201 GLN A CA 1
ATOM 1588 C C . GLN A 1 201 ? 4.399 -1.545 -15.822 1.00 94.69 201 GLN A C 1
ATOM 1590 O O . GLN A 1 201 ? 3.934 -0.665 -16.544 1.00 94.69 201 GLN A O 1
ATOM 1595 N N . TRP A 1 202 ? 3.855 -1.851 -14.638 1.00 95.75 202 TRP A N 1
ATOM 1596 C CA . TRP A 1 202 ? 2.643 -1.190 -14.144 1.00 95.75 202 TRP A CA 1
ATOM 1597 C C . TRP A 1 202 ? 2.827 0.329 -14.008 1.00 95.75 202 TRP A C 1
ATOM 1599 O O . TRP A 1 202 ? 1.929 1.096 -14.362 1.00 95.75 202 TRP A O 1
ATOM 1609 N N . VAL A 1 203 ? 3.987 0.783 -13.517 1.00 96.56 203 VAL A N 1
ATOM 1610 C CA . VAL A 1 203 ? 4.308 2.216 -13.384 1.00 96.56 203 VAL A CA 1
ATOM 1611 C C . VAL A 1 203 ? 4.314 2.903 -14.748 1.00 96.56 203 VAL A C 1
ATOM 1613 O O . VAL A 1 203 ? 3.740 3.982 -14.873 1.00 96.56 203 VAL A O 1
ATOM 1616 N N . LEU A 1 204 ? 4.914 2.284 -15.767 1.00 96.50 204 LEU A N 1
ATOM 1617 C CA . LEU A 1 204 ? 4.977 2.826 -17.126 1.00 96.50 204 LEU A CA 1
ATOM 1618 C C . LEU A 1 204 ? 3.594 2.846 -17.792 1.00 96.50 204 LEU A C 1
ATOM 1620 O O . LEU A 1 204 ? 3.237 3.851 -18.404 1.00 96.50 204 LEU A O 1
ATOM 1624 N N . GLU A 1 205 ? 2.780 1.806 -17.605 1.00 95.38 205 GLU A N 1
ATOM 1625 C CA . GLU A 1 205 ? 1.385 1.760 -18.077 1.00 95.38 205 GLU A CA 1
ATOM 1626 C C . GLU A 1 205 ? 0.501 2.829 -17.403 1.00 95.38 205 GLU A C 1
ATOM 1628 O O . GLU A 1 205 ? -0.439 3.345 -18.006 1.00 95.38 205 GLU A O 1
ATOM 1633 N N . ASN A 1 206 ? 0.811 3.204 -16.157 1.00 95.62 206 ASN A N 1
ATOM 1634 C CA . ASN A 1 206 ? 0.057 4.192 -15.377 1.00 95.62 206 ASN A CA 1
ATOM 1635 C C . ASN A 1 206 ? 0.767 5.554 -15.269 1.00 95.62 206 ASN A C 1
ATOM 1637 O O . ASN A 1 206 ? 0.354 6.403 -14.469 1.00 95.62 206 ASN A O 1
ATOM 1641 N N . LEU A 1 207 ? 1.804 5.803 -16.077 1.00 95.69 207 LEU A N 1
ATOM 1642 C CA . LEU A 1 207 ? 2.677 6.970 -15.923 1.00 95.69 207 LEU A CA 1
ATOM 1643 C C . LEU A 1 207 ? 1.915 8.291 -16.046 1.00 95.69 207 LEU A C 1
ATOM 1645 O O . LEU A 1 207 ? 2.136 9.203 -15.254 1.00 95.69 207 LEU A O 1
ATOM 1649 N N . THR A 1 208 ? 0.976 8.396 -16.989 1.00 94.56 208 THR A N 1
ATOM 1650 C CA . THR A 1 208 ? 0.160 9.607 -17.172 1.00 94.56 208 THR A CA 1
ATOM 1651 C C . THR A 1 208 ? -0.634 9.952 -15.913 1.00 94.56 208 THR A C 1
ATOM 1653 O O . THR A 1 208 ? -0.700 11.116 -15.523 1.00 94.56 208 THR A O 1
ATOM 1656 N N . PHE A 1 209 ? -1.215 8.949 -15.249 1.00 95.19 209 PHE A N 1
ATOM 1657 C CA . PHE A 1 209 ? -1.946 9.147 -13.998 1.00 95.19 209 PHE A CA 1
ATOM 1658 C C . PHE A 1 209 ? -1.010 9.608 -12.874 1.00 95.19 209 PHE A C 1
ATOM 1660 O O . PHE A 1 209 ? -1.315 10.587 -12.195 1.00 95.19 209 PHE A O 1
ATOM 1667 N N . LEU A 1 210 ? 0.143 8.950 -12.720 1.00 96.25 210 LEU A N 1
ATOM 1668 C CA . LEU A 1 210 ? 1.128 9.276 -11.685 1.00 96.25 210 LEU A CA 1
ATOM 1669 C C . LEU A 1 210 ? 1.708 10.685 -11.878 1.00 96.25 210 LEU A C 1
ATOM 1671 O O . LEU A 1 210 ? 1.768 11.461 -10.930 1.00 96.25 210 LEU A O 1
ATOM 1675 N N . LYS A 1 211 ? 2.045 11.048 -13.118 1.00 95.19 211 LYS A N 1
ATOM 1676 C CA . LYS A 1 211 ? 2.532 12.381 -13.499 1.00 95.19 211 LYS A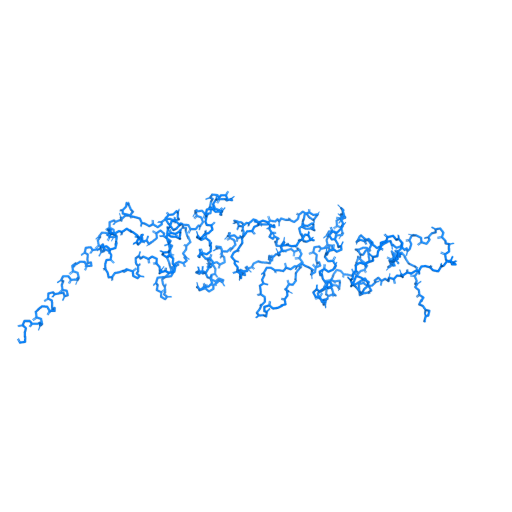 CA 1
ATOM 1677 C C . LYS A 1 211 ? 1.507 13.483 -13.224 1.00 95.19 211 LYS A C 1
ATOM 1679 O O . LYS A 1 211 ? 1.875 14.574 -12.801 1.00 95.19 211 LYS A O 1
ATOM 1684 N N . ASN A 1 212 ? 0.223 13.210 -13.460 1.00 95.38 212 ASN A N 1
ATOM 1685 C CA . ASN A 1 212 ? -0.849 14.162 -13.162 1.00 95.38 212 ASN A CA 1
ATOM 1686 C C . ASN A 1 212 ? -1.043 14.362 -11.650 1.00 95.38 212 ASN A C 1
ATOM 1688 O O . ASN A 1 212 ? -1.470 15.436 -11.230 1.00 95.38 212 ASN A O 1
ATOM 1692 N N . GLU A 1 213 ? -0.744 13.344 -10.836 1.00 95.06 213 GLU A N 1
ATOM 1693 C CA . GLU A 1 213 ? -0.759 13.453 -9.374 1.00 95.06 213 GLU A CA 1
ATOM 1694 C C . GLU A 1 213 ? 0.483 14.192 -8.842 1.00 95.06 213 GLU A C 1
ATOM 1696 O O . GLU A 1 213 ? 0.353 15.015 -7.931 1.00 95.06 213 GLU A O 1
ATOM 1701 N N . ASN A 1 214 ? 1.665 13.954 -9.427 1.00 95.94 214 ASN A N 1
ATOM 1702 C CA . ASN A 1 214 ? 2.893 14.701 -9.153 1.00 95.94 214 ASN A CA 1
ATOM 1703 C C . ASN A 1 214 ? 3.836 14.717 -10.375 1.00 95.94 214 ASN A C 1
ATOM 1705 O O . ASN A 1 214 ? 4.263 13.667 -10.853 1.00 95.94 214 ASN A O 1
ATOM 1709 N N . ILE A 1 215 ? 4.215 15.912 -10.838 1.00 93.81 215 ILE A N 1
ATOM 1710 C CA . ILE A 1 215 ? 5.087 16.096 -12.010 1.00 93.81 215 ILE A CA 1
ATOM 1711 C C . ILE A 1 215 ? 6.520 15.587 -11.795 1.00 93.81 215 ILE A C 1
ATOM 1713 O O . ILE A 1 215 ? 7.145 15.134 -12.753 1.00 93.81 215 ILE A O 1
ATOM 1717 N N . ASP A 1 216 ? 7.005 15.587 -10.549 1.00 95.44 216 ASP A N 1
ATOM 1718 C CA . ASP A 1 216 ? 8.368 15.180 -10.179 1.00 95.44 216 ASP A CA 1
ATOM 1719 C C . ASP A 1 216 ? 8.605 13.672 -10.392 1.00 95.44 216 ASP A C 1
ATOM 1721 O O . ASP A 1 216 ? 9.742 13.202 -10.367 1.00 95.44 216 ASP A O 1
ATOM 1725 N N . VAL A 1 217 ? 7.533 12.897 -10.615 1.00 96.06 217 VAL A N 1
ATOM 1726 C CA . VAL A 1 217 ? 7.595 11.457 -10.910 1.00 96.06 217 VAL A CA 1
ATOM 1727 C C . VAL A 1 217 ? 8.526 11.169 -12.083 1.00 96.06 217 VAL A C 1
ATOM 1729 O O . VAL A 1 217 ? 9.247 10.176 -12.044 1.00 96.06 217 VAL A O 1
ATOM 1732 N N . ILE A 1 218 ? 8.538 12.032 -13.101 1.00 95.88 218 ILE A N 1
ATOM 1733 C CA . ILE A 1 218 ? 9.409 11.856 -14.266 1.00 95.88 218 ILE A CA 1
ATOM 1734 C C . ILE A 1 218 ? 10.876 11.875 -13.836 1.00 95.88 218 ILE A C 1
ATOM 1736 O O . ILE A 1 218 ? 11.591 10.913 -14.097 1.00 95.88 218 ILE A O 1
ATOM 1740 N N . ASP A 1 219 ? 11.297 12.888 -13.081 1.00 94.69 219 ASP A N 1
ATOM 1741 C CA . ASP A 1 219 ? 12.688 13.032 -12.637 1.00 94.69 219 ASP A CA 1
ATOM 1742 C C . ASP A 1 219 ? 13.141 11.865 -11.743 1.00 94.69 219 ASP A C 1
ATOM 1744 O O . ASP A 1 219 ? 14.283 11.393 -11.828 1.00 94.69 219 ASP A O 1
ATOM 1748 N N . TRP A 1 220 ? 12.243 11.349 -10.894 1.00 95.00 220 TRP A N 1
ATOM 1749 C CA . TRP A 1 220 ? 12.554 10.191 -10.051 1.00 95.00 220 TRP A CA 1
ATOM 1750 C C . TRP A 1 220 ? 12.797 8.925 -10.874 1.00 95.00 220 TRP A C 1
ATOM 1752 O O . TRP A 1 220 ? 13.677 8.140 -10.516 1.00 95.00 220 TRP A O 1
ATOM 1762 N N . LEU A 1 221 ? 12.031 8.736 -11.953 1.00 95.94 221 LEU A N 1
ATOM 1763 C CA . LEU A 1 221 ? 12.107 7.562 -12.821 1.00 95.94 221 LEU A CA 1
ATOM 1764 C C . LEU A 1 221 ? 13.259 7.646 -13.826 1.00 95.94 221 LEU A C 1
ATOM 1766 O O . LEU A 1 221 ? 13.887 6.622 -14.080 1.00 95.94 221 LEU A O 1
ATOM 1770 N N . THR A 1 222 ? 13.589 8.836 -14.337 1.00 94.19 222 THR A N 1
ATOM 1771 C CA . THR A 1 222 ? 14.718 9.040 -15.265 1.00 94.19 222 THR A CA 1
ATOM 1772 C C . THR A 1 222 ? 16.031 8.536 -14.666 1.00 94.19 222 THR A C 1
ATOM 1774 O O . THR A 1 222 ? 16.798 7.839 -15.317 1.00 94.19 222 THR A O 1
ATOM 1777 N N . SER A 1 223 ? 16.264 8.811 -13.379 1.00 90.31 223 SER A N 1
ATOM 1778 C CA . SER A 1 223 ? 17.480 8.388 -12.663 1.00 90.31 223 SER A CA 1
ATOM 1779 C C . SER A 1 223 ? 17.454 6.939 -12.149 1.00 90.31 223 SER A C 1
ATOM 1781 O O . SER A 1 223 ? 18.370 6.520 -11.431 1.00 90.31 223 SER A O 1
ATOM 1783 N N . LEU A 1 224 ? 16.390 6.176 -12.416 1.00 95.25 224 LEU A N 1
ATOM 1784 C CA . LEU A 1 224 ? 16.222 4.829 -11.878 1.00 95.25 224 LEU A CA 1
ATOM 1785 C C . LEU A 1 224 ? 16.751 3.774 -12.851 1.00 95.25 224 LEU A C 1
ATOM 1787 O O . LEU A 1 224 ? 16.290 3.663 -13.983 1.00 95.25 224 LEU A O 1
ATOM 1791 N N . LYS A 1 225 ? 17.663 2.929 -12.365 1.00 94.50 225 LYS A N 1
ATOM 1792 C CA . LYS A 1 225 ? 18.124 1.738 -13.083 1.00 94.50 225 LYS A CA 1
ATOM 1793 C C . LYS A 1 225 ? 17.221 0.559 -12.743 1.00 94.50 225 LYS A C 1
ATOM 1795 O O . LYS A 1 225 ? 17.234 0.087 -11.611 1.00 94.50 225 LYS A O 1
ATOM 1800 N N . PHE A 1 226 ? 16.435 0.105 -13.713 1.00 95.00 226 PHE A N 1
ATOM 1801 C CA . PHE A 1 226 ? 15.491 -1.007 -13.529 1.00 95.00 226 PHE A CA 1
ATOM 1802 C C . PHE A 1 226 ? 15.395 -1.941 -14.743 1.00 95.00 226 PHE A C 1
ATOM 1804 O O . PHE A 1 226 ? 14.812 -3.020 -14.645 1.00 95.00 226 PHE A O 1
ATOM 1811 N N . ILE A 1 227 ? 15.965 -1.555 -15.888 1.00 94.06 227 ILE A N 1
ATOM 1812 C CA . ILE A 1 227 ? 15.876 -2.320 -17.130 1.00 94.06 227 ILE A CA 1
ATOM 1813 C C . ILE A 1 227 ? 17.076 -3.258 -17.203 1.00 94.06 227 ILE A C 1
ATOM 1815 O O . ILE A 1 227 ? 18.210 -2.817 -17.371 1.00 94.06 227 ILE A O 1
ATOM 1819 N N . LYS A 1 228 ? 16.848 -4.562 -17.066 1.00 90.69 228 LYS A N 1
ATOM 1820 C CA . LYS A 1 228 ? 17.919 -5.553 -17.194 1.00 90.69 228 LYS A CA 1
ATOM 1821 C C . LYS A 1 228 ? 18.137 -5.911 -18.651 1.00 90.69 228 LYS A C 1
ATOM 1823 O O . LYS A 1 228 ? 17.218 -6.332 -19.344 1.00 90.69 228 LYS A O 1
ATOM 1828 N N . ILE A 1 229 ? 19.385 -5.773 -19.055 1.00 88.50 229 ILE A N 1
ATOM 1829 C CA . ILE A 1 229 ? 19.879 -6.035 -20.400 1.00 88.50 229 ILE A CA 1
ATOM 1830 C C . ILE A 1 229 ? 20.597 -7.386 -20.453 1.00 88.50 229 ILE A C 1
ATOM 1832 O O . ILE A 1 229 ? 20.422 -8.169 -21.378 1.00 88.50 229 ILE A O 1
ATOM 1836 N N . SER A 1 230 ? 21.367 -7.708 -19.414 1.00 83.19 230 SER A N 1
ATOM 1837 C CA . SER A 1 230 ? 22.036 -9.002 -19.265 1.00 83.19 230 SER A CA 1
ATOM 1838 C C . SER A 1 230 ? 22.035 -9.431 -17.798 1.00 83.19 230 SER A C 1
ATOM 1840 O O . SER A 1 230 ? 21.543 -8.704 -16.937 1.00 83.19 230 SER A O 1
ATOM 1842 N N . GLN A 1 231 ? 22.566 -10.617 -17.476 1.00 75.56 231 GLN A N 1
ATOM 1843 C CA . GLN A 1 231 ? 22.570 -11.126 -16.095 1.00 75.56 231 GLN A CA 1
ATOM 1844 C C . GLN A 1 231 ? 23.179 -10.143 -15.080 1.00 75.56 231 GLN A C 1
ATOM 1846 O O . GLN A 1 231 ? 22.708 -10.104 -13.947 1.00 75.56 231 GLN A O 1
ATOM 1851 N N . GLU A 1 232 ? 24.137 -9.316 -15.504 1.00 79.56 232 GLU A N 1
ATOM 1852 C CA . GLU A 1 232 ? 24.879 -8.390 -14.638 1.00 79.56 232 GLU A CA 1
ATOM 1853 C C . GLU A 1 232 ? 24.615 -6.907 -14.943 1.00 79.56 232 GLU A C 1
ATOM 1855 O O . GLU A 1 232 ? 25.085 -6.037 -14.211 1.00 79.56 232 GLU A O 1
ATOM 1860 N N . LYS A 1 233 ? 23.875 -6.587 -16.014 1.00 88.44 233 LYS A N 1
ATOM 1861 C CA . LYS A 1 233 ? 23.703 -5.204 -16.475 1.00 88.44 233 LYS A CA 1
ATOM 1862 C C . LYS A 1 233 ? 22.261 -4.734 -16.318 1.00 88.44 233 LYS A C 1
ATOM 1864 O O . LYS A 1 233 ? 21.373 -5.197 -17.034 1.00 88.44 233 LYS A O 1
ATOM 1869 N N . ILE A 1 234 ? 22.063 -3.773 -15.416 1.00 91.81 234 ILE A N 1
ATOM 1870 C CA . ILE A 1 234 ? 20.809 -3.037 -15.221 1.00 91.81 234 ILE A CA 1
ATOM 1871 C C . ILE A 1 234 ? 21.046 -1.577 -15.608 1.00 91.81 234 ILE A C 1
ATOM 1873 O O . ILE A 1 234 ? 22.029 -0.966 -15.184 1.00 91.81 234 ILE A O 1
ATOM 1877 N N . MET A 1 235 ? 20.153 -1.037 -16.427 1.00 93.62 235 MET A N 1
ATOM 1878 C CA . MET A 1 235 ? 20.252 0.287 -17.029 1.00 93.62 235 MET A CA 1
ATOM 1879 C C . MET A 1 235 ? 19.008 1.123 -16.718 1.00 93.62 235 MET A C 1
ATOM 1881 O O . MET A 1 235 ? 17.944 0.591 -16.366 1.00 93.62 235 MET A O 1
ATOM 1885 N N . SER A 1 236 ? 19.161 2.438 -16.799 1.00 94.75 236 SER A N 1
ATOM 1886 C CA . SER A 1 236 ? 18.050 3.391 -16.843 1.00 94.75 236 SER A CA 1
ATOM 1887 C C . SER A 1 236 ? 17.549 3.566 -18.278 1.00 94.75 236 SER A C 1
ATOM 1889 O O . SER A 1 236 ? 18.181 3.124 -19.239 1.00 94.75 236 SER A O 1
ATOM 1891 N N . ALA A 1 237 ? 16.370 4.171 -18.429 1.00 94.44 237 ALA A N 1
ATOM 1892 C CA . ALA A 1 237 ? 15.766 4.379 -19.744 1.00 94.44 237 ALA A CA 1
ATOM 1893 C C . ALA A 1 237 ? 16.606 5.310 -20.636 1.00 94.44 237 ALA A C 1
ATOM 1895 O O . ALA A 1 237 ? 16.677 5.091 -21.840 1.00 94.44 237 ALA A O 1
ATOM 1896 N N . ASP A 1 238 ? 17.275 6.301 -20.044 1.00 93.75 238 ASP A N 1
ATOM 1897 C CA . ASP A 1 238 ? 18.145 7.262 -20.734 1.00 93.75 238 ASP A CA 1
ATOM 1898 C C . ASP A 1 238 ? 19.471 6.673 -21.234 1.00 93.75 238 ASP A C 1
ATOM 1900 O O . ASP A 1 238 ? 20.169 7.304 -22.024 1.00 93.75 238 ASP A O 1
ATOM 1904 N N . GLU A 1 239 ? 19.809 5.450 -20.831 1.00 93.19 239 GLU A N 1
ATOM 1905 C CA . GLU A 1 239 ? 20.969 4.720 -21.341 1.00 93.19 239 GLU A CA 1
ATOM 1906 C C . GLU A 1 239 ? 20.616 3.820 -22.550 1.00 93.19 239 GLU A C 1
ATOM 1908 O O . GLU A 1 239 ? 21.502 3.153 -23.089 1.00 93.19 239 GLU A O 1
ATOM 1913 N N . LEU A 1 240 ? 19.343 3.774 -22.971 1.00 94.69 240 LEU A N 1
ATOM 1914 C CA . LEU A 1 240 ? 18.833 2.909 -24.043 1.00 94.69 240 LEU A CA 1
ATOM 1915 C C . LEU A 1 240 ? 18.219 3.711 -25.195 1.00 94.69 240 LEU A C 1
ATOM 1917 O O . LEU A 1 240 ? 17.761 4.840 -25.020 1.00 94.69 240 LEU A O 1
ATOM 1921 N N . PHE A 1 241 ? 18.179 3.088 -26.371 1.00 95.31 241 PHE A N 1
ATOM 1922 C CA . PHE A 1 241 ? 17.633 3.663 -27.597 1.00 95.31 241 PHE A CA 1
ATOM 1923 C C . PHE A 1 241 ? 16.203 3.205 -27.868 1.00 95.31 241 PHE A C 1
ATOM 1925 O O . PHE A 1 241 ? 15.771 2.136 -27.437 1.00 95.31 241 PHE A O 1
ATOM 1932 N N . ASP A 1 242 ? 15.467 4.029 -28.604 1.00 94.94 242 ASP A N 1
ATOM 1933 C CA . ASP A 1 242 ? 14.100 3.749 -29.014 1.00 94.94 242 ASP A CA 1
ATOM 1934 C C . ASP A 1 242 ? 14.048 2.710 -30.149 1.00 94.94 242 ASP A C 1
ATOM 1936 O O . ASP A 1 242 ? 14.534 2.984 -31.251 1.00 94.94 242 ASP A O 1
ATOM 1940 N N . PRO A 1 243 ? 13.447 1.526 -29.918 1.00 93.25 243 PRO A N 1
ATOM 1941 C CA . PRO A 1 243 ? 13.367 0.485 -30.929 1.00 93.25 243 PRO A CA 1
ATOM 1942 C C . PRO A 1 243 ? 12.345 0.795 -32.026 1.00 93.25 243 PRO A C 1
ATOM 1944 O O . P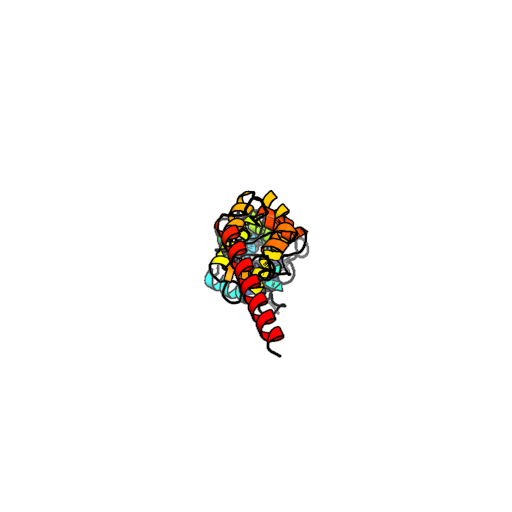RO A 1 243 ? 12.385 0.127 -33.045 1.00 93.25 243 PRO A O 1
ATOM 1947 N N . GLU A 1 244 ? 11.433 1.764 -31.889 1.00 92.62 244 GLU A N 1
ATOM 1948 C CA . GLU A 1 244 ? 10.513 2.128 -32.988 1.00 92.62 244 GLU A CA 1
ATOM 1949 C C . GLU A 1 244 ? 11.182 3.035 -34.043 1.00 92.62 244 GLU A C 1
ATOM 1951 O O . GLU A 1 244 ? 10.585 3.324 -35.081 1.00 92.62 244 GLU A O 1
ATOM 1956 N N . VAL A 1 245 ? 12.425 3.474 -33.810 1.00 92.81 245 VAL A N 1
ATOM 1957 C CA . VAL A 1 245 ? 13.180 4.325 -34.737 1.00 92.81 245 VAL A CA 1
ATOM 1958 C C . VAL A 1 245 ? 14.035 3.466 -35.671 1.00 92.81 245 VAL A C 1
ATOM 1960 O O . VAL A 1 245 ? 15.065 2.918 -35.277 1.00 92.81 245 VAL A O 1
ATOM 1963 N N . GLU A 1 246 ? 13.639 3.401 -36.944 1.00 92.56 246 GLU A N 1
ATOM 1964 C CA . GLU A 1 246 ? 14.302 2.590 -37.979 1.00 92.56 246 GLU A CA 1
ATOM 1965 C C . GLU A 1 246 ? 15.797 2.924 -38.138 1.00 92.56 246 GLU A C 1
ATOM 1967 O O . GLU A 1 246 ? 16.626 2.026 -38.286 1.00 92.56 246 GLU A O 1
ATOM 1972 N N . LEU A 1 247 ? 16.175 4.205 -38.050 1.00 92.50 247 LEU A N 1
ATOM 1973 C CA . LEU A 1 247 ? 17.580 4.610 -38.129 1.00 92.50 247 LEU A CA 1
ATOM 1974 C C . LEU A 1 247 ? 18.421 3.973 -37.014 1.00 92.50 247 LEU A C 1
ATOM 1976 O O . LEU A 1 247 ? 19.507 3.467 -37.285 1.00 92.50 247 LEU A O 1
ATOM 1980 N N . LEU A 1 248 ? 17.923 3.972 -35.774 1.00 92.81 248 LEU A N 1
ATOM 1981 C CA . LEU A 1 248 ? 18.645 3.422 -34.625 1.00 92.81 248 LEU A CA 1
ATOM 1982 C C . LEU A 1 248 ? 18.767 1.901 -34.729 1.00 92.81 248 LEU A C 1
ATOM 1984 O O . LEU A 1 248 ? 19.840 1.370 -34.444 1.00 92.81 248 LEU A O 1
ATOM 1988 N N . GLN A 1 249 ? 17.722 1.212 -35.202 1.00 91.69 249 GLN A N 1
ATOM 1989 C CA . GLN A 1 249 ? 17.793 -0.227 -35.485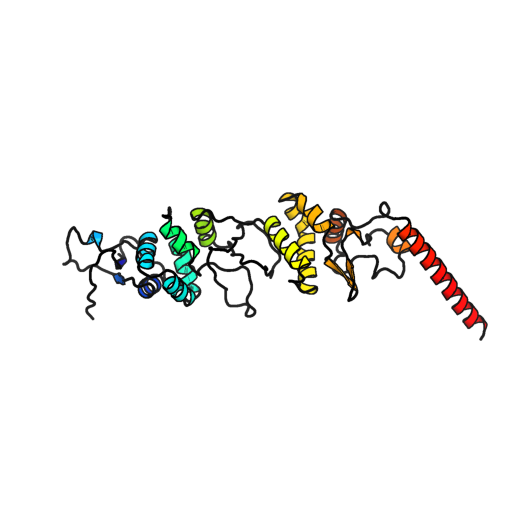 1.00 91.69 249 GLN A CA 1
ATOM 1990 C C . GLN A 1 249 ? 18.906 -0.550 -36.490 1.00 91.69 249 GLN A C 1
ATOM 1992 O O . GLN A 1 249 ? 19.692 -1.468 -36.273 1.00 91.69 249 GLN A O 1
ATOM 1997 N N . ASN A 1 250 ? 19.008 0.236 -37.566 1.00 89.50 250 ASN A N 1
ATOM 1998 C CA . ASN A 1 250 ? 20.035 0.042 -38.586 1.00 89.50 250 ASN A CA 1
ATOM 1999 C C . ASN A 1 250 ? 21.448 0.338 -38.059 1.00 89.50 250 ASN A C 1
ATOM 2001 O O . ASN A 1 250 ? 22.395 -0.364 -38.412 1.00 89.50 250 ASN A O 1
ATOM 2005 N N . LEU A 1 251 ? 21.602 1.366 -37.217 1.00 90.06 251 LEU A N 1
ATOM 2006 C CA . LEU A 1 251 ? 22.894 1.738 -36.632 1.00 90.06 251 LEU A CA 1
ATOM 2007 C C . LEU A 1 251 ? 23.406 0.690 -35.635 1.00 90.06 251 LEU A C 1
ATOM 2009 O O . LEU A 1 251 ? 24.592 0.372 -35.646 1.00 90.06 251 LEU A O 1
ATOM 2013 N N . PHE A 1 252 ? 22.523 0.133 -34.805 1.00 90.19 252 PHE A N 1
ATOM 2014 C CA . PHE A 1 252 ? 22.869 -0.846 -33.766 1.00 90.19 252 PHE A CA 1
ATOM 2015 C C . PHE A 1 252 ? 22.519 -2.289 -34.152 1.00 90.19 252 PHE A C 1
ATOM 2017 O O . PHE A 1 252 ? 22.214 -3.118 -33.292 1.00 90.19 252 PHE A O 1
ATOM 2024 N N . TYR A 1 253 ? 22.581 -2.596 -35.448 1.00 85.81 253 TYR A N 1
ATOM 2025 C CA . TYR A 1 253 ? 22.334 -3.936 -35.970 1.00 85.81 253 TYR A CA 1
ATOM 2026 C C . TYR A 1 253 ? 23.265 -4.981 -35.325 1.00 85.81 253 TYR A C 1
ATOM 2028 O O . TYR A 1 253 ? 24.483 -4.782 -35.235 1.00 85.81 253 TYR A O 1
ATOM 2036 N N . ALA A 1 254 ? 22.697 -6.117 -34.913 1.00 83.06 254 ALA A N 1
ATOM 2037 C CA . ALA A 1 254 ? 23.365 -7.186 -34.161 1.00 83.06 254 ALA A CA 1
ATOM 2038 C C . ALA A 1 254 ? 23.880 -6.776 -32.761 1.00 83.06 254 ALA A C 1
ATOM 2040 O O . ALA A 1 254 ? 24.751 -7.448 -32.193 1.00 83.06 254 ALA A O 1
ATOM 2041 N N . GLU A 1 255 ? 23.376 -5.669 -32.211 1.00 85.94 255 GLU A N 1
ATOM 2042 C CA . GLU A 1 255 ? 23.563 -5.224 -30.824 1.00 85.94 255 GLU A CA 1
ATOM 2043 C C . GLU A 1 255 ? 22.209 -4.936 -30.145 1.00 85.94 255 GLU A C 1
ATOM 2045 O O . GLU A 1 255 ? 22.130 -4.184 -29.168 1.00 85.94 255 GLU A O 1
ATOM 2050 N N . GLU A 1 256 ? 21.125 -5.539 -30.640 1.00 85.56 256 GLU A N 1
ATOM 2051 C CA . GLU A 1 256 ? 19.771 -5.175 -30.234 1.00 85.56 256 GLU A CA 1
ATOM 2052 C C . GLU A 1 256 ? 19.518 -5.481 -28.755 1.00 85.56 256 GLU A C 1
ATOM 2054 O O . GLU A 1 256 ? 18.936 -4.680 -28.025 1.00 85.56 256 GLU A O 1
ATOM 2059 N N . GLU A 1 257 ? 20.041 -6.618 -28.295 1.00 84.56 257 GLU A N 1
ATOM 2060 C CA . GLU A 1 257 ? 19.890 -7.096 -26.921 1.00 84.56 257 GLU A CA 1
ATOM 2061 C C . GLU A 1 257 ? 20.553 -6.182 -25.886 1.00 84.56 257 GLU A C 1
ATOM 2063 O O . GLU A 1 257 ? 20.232 -6.293 -24.709 1.00 84.56 257 GLU A O 1
ATOM 2068 N N . ILE A 1 258 ? 21.472 -5.297 -26.298 1.00 88.06 258 ILE A N 1
ATOM 2069 C CA . ILE A 1 258 ? 22.254 -4.440 -25.393 1.00 88.06 258 ILE A CA 1
ATOM 2070 C C . ILE A 1 258 ? 21.993 -2.943 -25.538 1.00 88.06 258 ILE A C 1
ATOM 2072 O O . ILE A 1 258 ? 22.403 -2.183 -24.654 1.00 88.06 258 ILE A O 1
ATOM 2076 N N . CYS A 1 259 ? 21.355 -2.529 -26.632 1.00 89.56 259 CYS A N 1
ATOM 2077 C CA . CYS A 1 259 ? 21.083 -1.128 -26.952 1.00 89.56 259 CYS A CA 1
ATOM 2078 C C . CYS A 1 259 ? 19.601 -0.752 -26.810 1.00 89.56 259 CYS A C 1
ATOM 2080 O O . CYS A 1 259 ? 19.311 0.427 -26.604 1.00 89.56 259 CYS A O 1
ATOM 2082 N N . PHE A 1 260 ? 18.676 -1.716 -26.874 1.00 93.44 260 PHE A N 1
ATOM 2083 C CA . PHE A 1 260 ? 17.235 -1.458 -26.790 1.00 93.44 260 PHE A CA 1
ATOM 2084 C C . PHE A 1 260 ? 16.601 -2.092 -25.541 1.00 93.44 260 PHE A C 1
ATOM 2086 O O . PHE A 1 260 ? 17.144 -3.046 -24.976 1.00 93.44 260 PHE A O 1
ATOM 2093 N N . PRO A 1 261 ? 15.437 -1.586 -25.091 1.00 93.06 261 PRO A N 1
ATOM 2094 C CA . PRO A 1 261 ? 14.667 -2.215 -24.027 1.00 93.06 261 PRO A CA 1
ATOM 2095 C C . PRO A 1 261 ? 14.270 -3.667 -24.364 1.00 93.06 261 PRO A C 1
ATOM 2097 O O . PRO A 1 261 ? 13.945 -3.963 -25.515 1.00 93.06 261 PRO A O 1
ATOM 2100 N N . PRO A 1 262 ? 14.212 -4.574 -23.369 1.00 91.00 262 PRO A N 1
ATOM 2101 C CA . PRO A 1 262 ? 13.729 -5.940 -23.558 1.00 91.00 262 PRO A CA 1
ATOM 2102 C C . PRO A 1 262 ? 12.287 -5.979 -24.064 1.00 91.00 262 PRO A C 1
ATOM 2104 O O . PRO A 1 262 ? 11.484 -5.120 -23.707 1.00 91.00 262 PRO A O 1
ATOM 2107 N N . ALA A 1 263 ? 11.919 -7.039 -24.791 1.00 89.06 263 ALA A N 1
ATOM 2108 C CA . ALA A 1 263 ? 10.615 -7.175 -25.452 1.00 89.06 263 ALA A CA 1
ATOM 2109 C C . ALA A 1 263 ? 9.394 -6.898 -24.544 1.00 89.06 263 ALA A C 1
ATOM 2111 O O . ALA A 1 263 ? 8.410 -6.318 -24.999 1.00 89.06 263 ALA A O 1
ATOM 2112 N N . ILE A 1 264 ? 9.462 -7.238 -23.251 1.00 88.06 264 ILE A N 1
ATOM 2113 C CA . ILE A 1 264 ? 8.384 -6.968 -22.280 1.00 88.06 264 ILE A CA 1
ATOM 2114 C C . ILE A 1 264 ? 8.079 -5.468 -22.099 1.00 88.06 264 ILE A C 1
ATOM 2116 O O . ILE A 1 264 ? 6.964 -5.109 -21.735 1.00 88.06 264 ILE A O 1
ATOM 2120 N N . LEU A 1 265 ? 9.040 -4.591 -22.402 1.00 89.38 265 LEU A N 1
ATOM 2121 C CA . LEU A 1 265 ? 8.916 -3.134 -22.320 1.00 89.38 265 LEU A CA 1
ATOM 2122 C C . LEU A 1 265 ? 8.779 -2.458 -23.698 1.00 89.38 265 LEU A C 1
ATOM 2124 O O . LEU A 1 265 ? 8.950 -1.247 -23.802 1.00 89.38 265 LEU A O 1
ATOM 2128 N N . THR A 1 266 ? 8.483 -3.219 -24.758 1.00 89.88 266 THR A N 1
ATOM 2129 C CA . THR A 1 266 ? 8.404 -2.701 -26.143 1.00 89.88 266 THR A CA 1
ATOM 2130 C C . THR A 1 266 ? 6.980 -2.489 -26.662 1.00 89.88 266 THR A C 1
ATOM 2132 O O . THR A 1 266 ? 6.785 -2.254 -27.851 1.00 89.88 266 THR A O 1
ATOM 2135 N N . SER A 1 267 ? 5.956 -2.554 -25.804 1.00 92.94 267 SER A N 1
ATOM 2136 C CA . SER A 1 267 ? 4.605 -2.162 -26.225 1.00 92.94 267 SER A CA 1
ATOM 2137 C C . SER A 1 267 ? 4.545 -0.653 -26.495 1.00 92.94 267 SER A C 1
ATOM 2139 O O . SER A 1 267 ? 5.227 0.124 -25.829 1.00 92.94 267 SER A O 1
ATOM 2141 N N . SER A 1 268 ? 3.722 -0.224 -27.457 1.00 90.12 268 SER A N 1
ATOM 2142 C CA . SER A 1 268 ? 3.699 1.180 -27.907 1.00 90.12 268 SER A CA 1
ATOM 2143 C C . SER A 1 268 ? 3.405 2.172 -26.767 1.00 90.12 268 SER A C 1
ATOM 2145 O O . SER A 1 268 ? 4.071 3.202 -26.647 1.00 90.12 268 SER A O 1
ATOM 2147 N N . ASP A 1 269 ? 2.483 1.824 -25.860 1.00 91.12 269 ASP A N 1
ATOM 2148 C CA . ASP A 1 269 ? 2.161 2.644 -24.684 1.00 91.12 269 ASP A CA 1
ATOM 2149 C C . ASP A 1 269 ? 3.335 2.721 -23.693 1.00 91.12 269 ASP A C 1
ATOM 2151 O O . ASP A 1 269 ? 3.653 3.796 -23.177 1.00 91.12 269 ASP A O 1
ATOM 2155 N N . ILE A 1 270 ? 4.031 1.602 -23.456 1.00 94.81 270 ILE A N 1
ATOM 2156 C CA . ILE A 1 270 ? 5.201 1.568 -22.569 1.00 94.81 270 ILE A CA 1
ATOM 2157 C C . ILE A 1 270 ? 6.363 2.347 -23.186 1.00 94.81 270 ILE A C 1
ATOM 2159 O O . ILE A 1 270 ? 7.009 3.120 -22.480 1.00 94.81 270 ILE A O 1
ATOM 2163 N N . LEU A 1 271 ? 6.606 2.214 -24.492 1.00 95.25 271 LEU A N 1
ATOM 2164 C CA . LEU A 1 271 ? 7.628 2.984 -25.202 1.00 95.25 271 LEU A CA 1
ATOM 2165 C C . LEU A 1 271 ? 7.332 4.483 -25.149 1.00 95.25 271 LEU A C 1
ATOM 2167 O O . LEU A 1 271 ? 8.241 5.280 -24.914 1.00 95.25 271 LEU A O 1
ATOM 2171 N N . HIS A 1 272 ? 6.065 4.885 -25.285 1.00 95.62 272 HIS A N 1
ATOM 2172 C CA . HIS A 1 272 ? 5.667 6.275 -25.072 1.00 95.62 272 HIS A CA 1
ATOM 2173 C C . HIS A 1 272 ? 6.032 6.775 -23.665 1.00 95.62 272 HIS A C 1
ATOM 2175 O O . HIS A 1 272 ? 6.558 7.881 -23.520 1.00 95.62 272 HIS A O 1
ATOM 2181 N N . SER A 1 273 ? 5.812 5.961 -22.633 1.00 96.62 273 SER A N 1
ATOM 2182 C CA . SER A 1 273 ? 6.224 6.281 -21.263 1.00 96.62 273 SER A CA 1
ATOM 2183 C C . SER A 1 273 ? 7.746 6.306 -21.086 1.00 96.62 273 SER A C 1
ATOM 2185 O O . SER A 1 273 ? 8.263 7.222 -20.448 1.00 96.62 273 SER A O 1
ATOM 2187 N N . LEU A 1 274 ? 8.479 5.369 -21.693 1.00 96.50 274 LEU A N 1
ATOM 2188 C CA . LEU A 1 274 ? 9.945 5.328 -21.664 1.00 96.50 274 LEU A CA 1
ATOM 2189 C C . LEU A 1 274 ? 10.566 6.575 -22.313 1.00 96.50 274 LEU A C 1
ATOM 2191 O O . LEU A 1 274 ? 11.494 7.153 -21.752 1.00 96.50 274 LEU A O 1
ATOM 2195 N N . ARG A 1 275 ? 10.010 7.059 -23.432 1.00 95.81 275 ARG A N 1
ATOM 2196 C CA . ARG A 1 275 ? 10.406 8.337 -24.060 1.00 95.81 275 ARG A CA 1
ATOM 2197 C C . ARG A 1 275 ? 10.254 9.519 -23.110 1.00 95.81 275 ARG A C 1
ATOM 2199 O O . ARG A 1 275 ? 11.112 10.395 -23.081 1.00 95.81 275 ARG A O 1
ATOM 2206 N N . GLN A 1 276 ? 9.186 9.545 -22.310 1.00 95.38 276 GLN A N 1
ATOM 2207 C CA . GLN A 1 276 ? 8.974 10.618 -21.334 1.00 95.38 276 GLN A CA 1
ATOM 2208 C C . GLN A 1 276 ? 10.005 10.614 -20.201 1.00 95.38 276 GLN A C 1
ATOM 2210 O O . GLN A 1 276 ? 10.255 11.677 -19.638 1.00 95.38 276 GLN A O 1
ATOM 2215 N N . ILE A 1 277 ? 10.590 9.458 -19.877 1.00 95.31 277 ILE A N 1
ATOM 2216 C CA . ILE A 1 277 ? 11.610 9.314 -18.827 1.00 95.31 277 ILE A CA 1
ATOM 2217 C C . ILE A 1 277 ? 13.040 9.195 -19.384 1.00 95.31 277 ILE A C 1
ATOM 2219 O O . ILE A 1 277 ? 13.948 8.826 -18.648 1.00 95.31 277 ILE A O 1
ATOM 2223 N N . GLY A 1 278 ? 13.251 9.507 -20.669 1.00 94.00 278 GLY A N 1
ATOM 2224 C CA . GLY A 1 278 ? 14.588 9.713 -21.234 1.00 94.00 278 GLY A CA 1
ATOM 2225 C C . GLY A 1 278 ? 15.040 8.757 -22.337 1.00 94.00 278 GLY A C 1
ATOM 2226 O O . GLY A 1 278 ? 16.169 8.917 -22.786 1.00 94.00 278 GLY A O 1
ATOM 2227 N N . LEU A 1 279 ? 14.209 7.814 -22.808 1.00 95.69 279 LEU A N 1
ATOM 2228 C CA . LEU A 1 279 ? 14.588 6.897 -23.899 1.00 95.69 279 LEU A CA 1
ATOM 2229 C C . LEU A 1 279 ? 15.132 7.665 -25.117 1.00 95.69 279 LEU A C 1
ATOM 2231 O O . LEU A 1 279 ? 14.455 8.550 -25.654 1.00 95.69 279 LEU A O 1
ATOM 2235 N N . LYS A 1 280 ? 16.355 7.326 -25.539 1.00 95.00 280 LYS A N 1
ATOM 2236 C CA . LYS A 1 280 ? 17.103 8.079 -26.550 1.00 95.00 280 LYS A CA 1
ATOM 2237 C C . LYS A 1 280 ? 16.497 7.906 -27.942 1.00 95.00 280 LYS A C 1
ATOM 2239 O O . LYS A 1 280 ? 16.239 6.789 -28.389 1.00 95.00 280 LYS A O 1
ATOM 2244 N N . ASN A 1 281 ? 16.350 9.019 -28.655 1.00 93.19 281 ASN A N 1
ATOM 2245 C CA . ASN A 1 281 ? 16.056 9.046 -30.087 1.00 93.19 281 ASN A CA 1
ATOM 2246 C C . ASN A 1 281 ? 17.288 9.515 -30.893 1.00 93.19 281 ASN A C 1
ATOM 2248 O O . ASN A 1 281 ? 18.374 9.695 -30.344 1.00 93.19 281 ASN A O 1
ATOM 2252 N N . GLU A 1 282 ? 17.123 9.731 -32.199 1.00 89.94 282 GLU A N 1
ATOM 2253 C CA . GLU A 1 282 ? 18.197 10.154 -33.116 1.00 89.94 282 GLU A CA 1
ATOM 2254 C C . GLU A 1 282 ? 18.908 11.444 -32.675 1.00 89.94 282 GLU A C 1
ATOM 2256 O O . GLU A 1 282 ? 20.118 11.577 -32.844 1.00 89.94 282 GLU A O 1
ATOM 2261 N N . ALA A 1 283 ? 18.182 12.387 -32.067 1.00 90.00 283 ALA A N 1
ATOM 2262 C CA . ALA A 1 283 ? 18.745 13.648 -31.590 1.00 90.00 283 ALA A CA 1
ATOM 2263 C C . ALA A 1 283 ? 19.620 13.483 -30.334 1.00 90.00 283 ALA A C 1
ATOM 2265 O O . ALA A 1 283 ? 20.298 14.429 -29.936 1.00 90.00 283 ALA A O 1
ATOM 2266 N N . ASN A 1 284 ? 19.599 12.306 -29.701 1.00 91.56 284 ASN A N 1
ATOM 2267 C CA . ASN A 1 284 ? 20.357 11.991 -28.491 1.00 91.56 284 ASN A CA 1
ATOM 2268 C C . ASN A 1 284 ? 21.631 1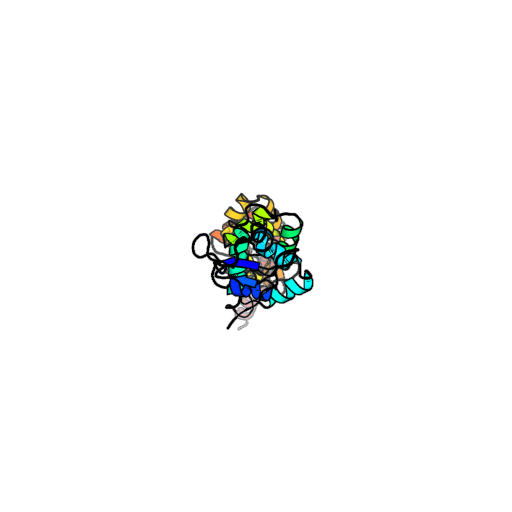1.173 -28.763 1.00 91.56 284 ASN A C 1
ATOM 2270 O O . ASN A 1 284 ? 22.254 10.714 -27.807 1.00 91.56 284 ASN A O 1
ATOM 2274 N N . LEU A 1 285 ? 22.001 10.964 -30.031 1.00 89.44 285 LEU A N 1
ATOM 2275 C CA . LEU A 1 285 ? 23.239 10.273 -30.394 1.00 89.44 285 LEU A CA 1
ATOM 2276 C C . LEU A 1 285 ? 24.464 11.095 -29.976 1.00 89.44 285 LEU A C 1
ATOM 2278 O O . LEU A 1 285 ? 24.612 12.258 -30.360 1.00 89.44 285 LEU A O 1
ATOM 2282 N N . GLU A 1 286 ? 25.357 10.471 -29.215 1.00 90.88 286 GLU A N 1
ATOM 2283 C CA . GLU A 1 286 ? 26.616 11.070 -28.776 1.00 90.88 286 GLU A CA 1
ATOM 2284 C C . GLU A 1 286 ? 27.789 10.631 -29.670 1.00 90.88 286 GLU A C 1
ATOM 2286 O O . GLU A 1 286 ? 27.714 9.657 -30.421 1.00 90.88 286 GLU A O 1
ATOM 2291 N N . GLU A 1 287 ? 28.923 11.334 -29.582 1.00 89.62 287 GLU A N 1
ATOM 2292 C CA . GLU A 1 287 ? 30.148 10.972 -30.315 1.00 89.62 287 GLU A CA 1
ATOM 2293 C C . GLU A 1 287 ? 30.594 9.529 -30.015 1.00 89.62 287 GLU A C 1
ATOM 2295 O O . GLU A 1 287 ? 31.011 8.796 -30.912 1.00 89.62 287 GLU A O 1
ATOM 2300 N N . SER A 1 288 ? 30.453 9.099 -28.760 1.00 89.25 288 SER A N 1
ATOM 2301 C CA . SER A 1 288 ? 30.741 7.736 -28.301 1.00 89.25 288 SER A CA 1
ATOM 2302 C C . SER A 1 288 ? 29.885 6.683 -29.012 1.00 89.25 288 SER A C 1
ATOM 2304 O O . SER A 1 288 ? 30.405 5.633 -29.399 1.00 89.25 288 SER A O 1
ATOM 2306 N N . ASP A 1 289 ? 28.603 6.978 -29.226 1.00 89.44 289 ASP A N 1
ATOM 2307 C CA . ASP A 1 289 ? 27.661 6.103 -29.921 1.00 89.44 289 ASP A CA 1
ATOM 2308 C C . ASP A 1 289 ? 28.052 5.957 -31.397 1.00 89.44 289 ASP A C 1
ATOM 2310 O O . ASP A 1 289 ? 28.123 4.845 -31.922 1.00 89.44 289 ASP A O 1
ATOM 2314 N N . ILE A 1 290 ? 28.415 7.067 -32.048 1.00 88.94 290 ILE A N 1
ATOM 2315 C CA . ILE A 1 290 ? 28.873 7.076 -33.446 1.00 88.94 290 ILE A CA 1
ATOM 2316 C C . ILE A 1 290 ? 30.167 6.265 -33.598 1.00 88.94 290 ILE A C 1
ATOM 2318 O O . ILE A 1 290 ? 30.281 5.433 -34.502 1.00 88.94 290 ILE A O 1
ATOM 2322 N N . MET A 1 291 ? 31.132 6.463 -32.695 1.00 90.31 291 MET A N 1
ATOM 2323 C CA . MET A 1 291 ? 32.394 5.716 -32.704 1.00 90.31 291 MET A CA 1
ATOM 2324 C C . MET A 1 291 ? 32.176 4.214 -32.493 1.00 90.31 291 MET A C 1
ATOM 2326 O O . MET A 1 291 ? 32.840 3.399 -33.137 1.00 90.31 291 MET A O 1
ATOM 2330 N N . ARG A 1 292 ? 31.229 3.828 -31.630 1.00 89.88 292 ARG A N 1
ATOM 2331 C CA . ARG A 1 292 ? 30.853 2.423 -31.425 1.00 89.88 292 ARG A CA 1
ATOM 2332 C C . ARG A 1 292 ? 30.323 1.791 -32.709 1.00 89.88 292 ARG A C 1
ATOM 2334 O O . ARG A 1 292 ? 30.803 0.723 -33.087 1.00 89.88 292 ARG A O 1
ATOM 2341 N N . VAL A 1 293 ? 29.392 2.462 -33.387 1.00 89.31 293 VAL A N 1
ATOM 2342 C CA . VAL A 1 293 ? 28.814 1.979 -34.650 1.00 89.31 293 VAL A CA 1
ATOM 2343 C C . VAL A 1 293 ? 29.893 1.853 -35.730 1.00 89.31 293 VAL A C 1
ATOM 2345 O O . VAL A 1 293 ? 29.975 0.823 -36.397 1.00 89.31 293 VAL A O 1
ATOM 2348 N N . ALA A 1 294 ? 30.779 2.846 -35.865 1.00 88.31 294 ALA A N 1
ATOM 2349 C CA . ALA A 1 294 ? 31.877 2.806 -36.833 1.00 88.31 294 ALA A CA 1
ATOM 2350 C C . ALA A 1 294 ? 32.815 1.604 -36.606 1.00 88.31 294 ALA A C 1
ATOM 2352 O O . ALA A 1 294 ? 33.089 0.846 -37.540 1.00 88.31 294 ALA A O 1
ATOM 2353 N N . ASN A 1 295 ? 33.236 1.376 -35.356 1.00 88.31 295 ASN A N 1
ATOM 2354 C CA . ASN A 1 295 ? 34.069 0.227 -34.987 1.00 88.31 295 ASN A CA 1
ATOM 2355 C C . ASN A 1 295 ? 33.349 -1.107 -35.245 1.00 88.31 295 ASN A C 1
ATOM 2357 O O . ASN A 1 295 ? 33.962 -2.079 -35.695 1.00 88.31 295 ASN A O 1
ATOM 2361 N N . LYS A 1 296 ? 32.038 -1.171 -34.978 1.00 87.12 296 LYS A N 1
ATOM 2362 C CA . LYS A 1 296 ? 31.228 -2.363 -35.246 1.00 87.12 296 LYS A CA 1
ATOM 2363 C C . LYS A 1 296 ? 31.178 -2.666 -36.742 1.00 87.12 296 LYS A C 1
ATOM 2365 O O . LYS A 1 296 ? 31.432 -3.808 -37.123 1.00 87.12 296 LYS A O 1
ATOM 2370 N N . ILE A 1 297 ? 30.935 -1.664 -37.585 1.00 86.19 297 ILE A N 1
ATOM 2371 C CA . ILE A 1 297 ? 30.938 -1.806 -39.048 1.00 86.19 297 ILE A CA 1
ATOM 2372 C C . ILE A 1 297 ? 32.301 -2.318 -39.541 1.00 86.19 297 ILE A C 1
ATOM 2374 O O . ILE A 1 297 ? 32.352 -3.293 -40.293 1.00 86.19 297 ILE A O 1
ATOM 2378 N N . GLU A 1 298 ? 33.409 -1.745 -39.064 1.00 88.00 298 GLU A N 1
ATOM 2379 C CA . GLU A 1 298 ? 34.762 -2.217 -39.400 1.00 88.00 298 GLU A CA 1
ATOM 2380 C C . GLU A 1 298 ? 34.989 -3.680 -38.970 1.00 88.00 298 GLU A C 1
ATOM 2382 O O . GLU A 1 298 ? 35.518 -4.491 -39.740 1.00 88.00 298 GLU A O 1
ATOM 2387 N N . SER A 1 299 ? 34.519 -4.065 -37.779 1.00 85.38 299 SER A N 1
ATOM 2388 C CA . SER A 1 299 ? 34.600 -5.452 -37.300 1.00 85.38 299 SER A CA 1
ATOM 2389 C C . SER A 1 299 ? 33.788 -6.431 -38.164 1.00 85.38 299 SER A C 1
ATOM 2391 O O . SER A 1 299 ? 34.212 -7.558 -38.413 1.00 85.38 299 SER A O 1
ATOM 2393 N N . LEU A 1 300 ? 32.629 -6.012 -38.678 1.00 82.62 300 LEU A N 1
ATOM 2394 C CA . LEU A 1 300 ? 31.803 -6.837 -39.563 1.00 82.62 300 LEU A CA 1
ATOM 2395 C C . LEU A 1 300 ? 32.442 -6.975 -40.956 1.00 82.62 300 LEU A C 1
ATOM 2397 O O . LEU A 1 300 ? 32.420 -8.060 -41.546 1.00 82.62 300 LEU A O 1
ATOM 2401 N N . HIS A 1 301 ? 33.077 -5.915 -41.464 1.00 78.31 301 HIS A N 1
ATOM 2402 C CA . HIS A 1 301 ? 33.825 -5.950 -42.726 1.00 78.31 301 HIS A CA 1
ATOM 2403 C C . HIS A 1 301 ? 35.093 -6.808 -42.655 1.00 78.31 301 HIS A C 1
ATOM 2405 O O . HIS A 1 301 ? 35.409 -7.531 -43.599 1.00 78.31 301 HIS A O 1
ATOM 2411 N N . THR A 1 302 ? 35.822 -6.762 -41.542 1.00 75.38 302 THR A N 1
ATOM 2412 C CA . THR A 1 302 ? 37.012 -7.605 -41.351 1.00 75.38 302 THR A CA 1
ATOM 2413 C C . THR A 1 302 ? 36.640 -9.084 -41.251 1.00 75.38 302 THR A C 1
ATOM 2415 O O . THR A 1 302 ? 37.247 -9.894 -41.949 1.00 75.38 302 THR A O 1
ATOM 2418 N N . ASN A 1 303 ? 35.585 -9.425 -40.501 1.00 66.06 303 ASN A N 1
ATOM 2419 C CA . ASN A 1 303 ? 35.097 -10.804 -40.374 1.00 66.06 303 ASN A CA 1
ATOM 2420 C C . ASN A 1 303 ? 34.556 -11.383 -41.698 1.00 66.06 303 ASN A C 1
ATOM 2422 O O . ASN A 1 303 ? 34.872 -12.522 -42.048 1.00 66.06 303 ASN A O 1
ATOM 2426 N N . SER A 1 304 ? 33.806 -10.594 -42.475 1.00 63.47 304 SER A N 1
ATOM 2427 C CA . SER A 1 304 ? 33.293 -11.023 -43.789 1.00 63.47 304 SER A CA 1
ATOM 2428 C C . SER A 1 304 ? 34.398 -11.251 -44.829 1.00 63.47 304 SER A C 1
ATOM 2430 O O . SER A 1 304 ? 34.293 -12.176 -45.636 1.00 63.47 304 SER A O 1
ATOM 2432 N N . ASN A 1 305 ? 35.492 -10.483 -44.786 1.00 59.22 305 ASN A N 1
ATOM 2433 C CA . ASN A 1 305 ? 36.651 -10.708 -45.657 1.00 59.22 305 ASN A CA 1
ATOM 2434 C C . ASN A 1 305 ? 37.414 -11.998 -45.302 1.00 59.22 305 ASN A C 1
ATOM 2436 O O . ASN A 1 305 ? 37.836 -12.720 -46.206 1.00 59.22 305 ASN A O 1
ATOM 2440 N N . THR A 1 306 ? 37.547 -12.339 -44.016 1.00 56.09 306 THR A N 1
ATOM 2441 C CA . THR A 1 306 ? 38.136 -13.622 -43.582 1.00 56.09 306 THR A CA 1
ATOM 2442 C C . THR A 1 306 ? 37.300 -14.838 -43.990 1.00 56.09 306 THR A C 1
ATOM 2444 O O . THR A 1 306 ? 37.870 -15.840 -44.424 1.00 56.09 306 THR A O 1
ATOM 2447 N N . ASP A 1 307 ? 35.967 -14.755 -43.928 1.00 51.84 307 ASP A N 1
ATOM 2448 C CA . ASP A 1 307 ? 35.085 -15.839 -44.385 1.00 51.84 307 ASP A CA 1
ATOM 2449 C C . ASP A 1 307 ? 35.117 -16.000 -45.915 1.00 51.84 307 ASP A C 1
ATOM 2451 O O . ASP A 1 307 ? 35.147 -17.123 -46.427 1.00 51.84 307 ASP A O 1
ATOM 2455 N N . HIS A 1 308 ? 35.208 -14.894 -46.662 1.00 51.09 308 HIS A N 1
ATOM 2456 C CA . HIS A 1 308 ? 35.408 -14.935 -48.112 1.00 51.09 308 HIS A CA 1
ATOM 2457 C C . HIS A 1 308 ? 36.778 -15.509 -48.517 1.00 51.09 308 HIS A C 1
ATOM 2459 O O . HIS A 1 308 ? 36.839 -16.298 -49.464 1.00 51.09 308 HIS A O 1
ATOM 2465 N N . GLU A 1 309 ? 37.865 -15.199 -47.800 1.00 48.31 309 GLU A N 1
ATOM 2466 C CA . GLU A 1 309 ? 39.184 -15.802 -48.060 1.00 48.31 309 GLU A CA 1
ATOM 2467 C C . GLU A 1 309 ? 39.237 -17.305 -47.738 1.00 48.31 309 GLU A C 1
ATOM 2469 O O . GLU A 1 309 ? 39.905 -18.067 -48.445 1.00 48.31 309 GLU A O 1
ATOM 2474 N N . LEU A 1 310 ? 38.515 -17.766 -46.711 1.00 49.22 310 LEU A N 1
ATOM 2475 C CA . LEU A 1 310 ? 38.407 -19.193 -46.384 1.00 49.22 310 LEU A CA 1
ATOM 2476 C C . LEU A 1 310 ? 37.577 -19.969 -47.418 1.00 49.22 310 LEU A C 1
ATOM 2478 O O . LEU A 1 310 ? 37.883 -21.131 -47.696 1.00 49.22 310 LEU A O 1
ATOM 2482 N N . LEU A 1 311 ? 36.571 -19.334 -48.028 1.00 48.47 311 LEU A N 1
ATOM 2483 C CA . LEU A 1 311 ? 35.776 -19.919 -49.114 1.00 48.47 311 LEU A CA 1
ATOM 2484 C C . LEU A 1 311 ? 36.530 -19.971 -50.453 1.00 48.47 311 LEU A C 1
ATOM 2486 O O . LEU A 1 311 ? 36.305 -20.895 -51.231 1.00 48.47 311 LEU A O 1
ATOM 2490 N N . LEU A 1 312 ? 37.457 -19.042 -50.706 1.00 49.59 312 LEU A N 1
ATOM 2491 C CA . LEU A 1 312 ? 38.327 -19.036 -51.896 1.00 49.59 312 LEU A CA 1
ATOM 2492 C C . LEU A 1 312 ? 39.511 -20.021 -51.805 1.00 49.59 312 LEU A C 1
ATOM 2494 O O . LEU A 1 312 ? 40.209 -20.231 -52.796 1.00 49.59 312 LEU A O 1
ATOM 2498 N N . ARG A 1 313 ? 39.746 -20.636 -50.636 1.00 46.81 313 ARG A N 1
ATOM 2499 C CA . ARG A 1 313 ? 40.812 -21.630 -50.392 1.00 46.81 313 ARG A CA 1
ATOM 2500 C C . ARG A 1 313 ? 40.368 -23.101 -50.503 1.00 46.81 313 ARG A C 1
ATOM 2502 O O . ARG A 1 313 ? 41.135 -23.977 -50.100 1.00 46.81 313 ARG A O 1
ATOM 2509 N N . LYS A 1 314 ? 39.173 -23.389 -51.032 1.00 37.00 314 LYS A N 1
ATOM 2510 C CA . LYS A 1 314 ? 38.701 -24.760 -51.313 1.00 37.00 314 LYS A CA 1
ATOM 2511 C C . LYS A 1 314 ? 38.775 -25.124 -52.788 1.00 37.00 314 LYS A C 1
ATOM 2513 O O . LYS A 1 314 ? 38.347 -24.297 -53.617 1.00 37.00 314 LYS A O 1
#

Foldseek 3Di:
DDDDDDQDPVALAEEQEPVPDHQPPPVQVVSVLLPHHYHDDDDPVPDDPCVPNRYHYNALVSSLVSNVVDDLVVSQVSLQPDDLVNLQSNLQRNLPDPADDPSSLVSQQAHQSFFWLAQDPPNPGTGTGGNVQEEEADCPADAQHNDDFPGTYTYPVDPSSVSSCVNSVGDHDHNLSVVVRVQVCVVVPVDDLVRLLSRVLVCLLCVVVNCVVPVCSLVSQLPGFRFDLDPPDTGGLQQAAQPVAPVVCVLCPPVPSPRHGPPSQNDPSSSVSSVSNHHDYPVSDDPVSVVVSVVVVVVVVVVVVVVVVVVVVD